Protein AF-A0A2E4WBA0-F1 (afdb_monomer)

Solvent-accessible surface area (backbone atoms only — not comparable to full-atom values): 16019 Å² total; per-residue (Å²): 142,79,81,86,78,78,53,76,61,58,58,51,51,53,47,51,52,49,50,52,51,47,49,58,55,38,53,69,52,45,67,74,72,59,88,81,77,89,83,82,82,93,84,88,86,86,93,84,89,84,88,90,86,90,86,82,85,88,85,87,81,88,89,78,89,83,88,85,85,87,78,89,82,83,91,85,80,86,83,78,82,77,66,84,75,74,78,80,73,78,52,72,64,59,53,52,52,50,52,52,51,52,52,48,51,53,52,51,50,50,51,51,51,50,51,49,40,57,75,51,39,48,44,79,47,71,41,82,58,56,26,31,24,81,82,43,46,57,72,28,31,32,41,24,34,35,46,57,60,77,78,44,76,85,46,70,70,38,39,30,35,26,38,36,92,91,50,66,95,40,73,47,67,32,28,29,66,36,38,53,72,35,34,40,32,27,56,70,40,45,48,24,47,70,86,39,75,61,90,58,82,76,40,53,80,92,28,54,32,66,59,70,40,73,81,43,69,31,51,84,64,24,30,35,35,38,28,46,12,44,64,56,42,96,30,29,94,77,77,42,65,44,49,54,89,37,54,57,21,39,44,39,32,34,58,36,62,64,97,70,47,45,80,99

pLDDT: mean 78.43, std 22.75, range [33.41, 98.56]

Structure (mmCIF, N/CA/C/O backbone):
data_AF-A0A2E4WBA0-F1
#
_entry.id   AF-A0A2E4WBA0-F1
#
loop_
_atom_site.group_PDB
_atom_site.id
_atom_site.type_symbol
_atom_site.label_atom_id
_atom_site.label_alt_id
_atom_site.label_comp_id
_atom_site.label_asym_id
_atom_site.label_entity_id
_atom_site.label_seq_id
_atom_site.pdbx_PDB_ins_code
_atom_site.Cartn_x
_atom_site.Cartn_y
_atom_site.Cartn_z
_atom_site.occupancy
_atom_site.B_iso_or_equiv
_atom_site.auth_seq_id
_atom_site.auth_comp_id
_atom_site.auth_asym_id
_atom_site.auth_atom_id
_atom_site.pdbx_PDB_model_num
ATOM 1 N N . MET A 1 1 ? -24.851 32.323 38.973 1.00 40.38 1 MET A N 1
ATOM 2 C CA . MET A 1 1 ? -23.633 31.555 39.296 1.00 40.38 1 MET A CA 1
ATOM 3 C C . MET A 1 1 ? -24.091 30.172 39.745 1.00 40.38 1 MET A C 1
ATOM 5 O O . MET A 1 1 ? -24.452 30.006 40.898 1.00 40.38 1 MET A O 1
ATOM 9 N N . MET A 1 2 ? -24.245 29.242 38.798 1.00 34.78 2 MET A N 1
ATOM 10 C CA . MET A 1 2 ? -24.604 27.840 39.064 1.00 34.78 2 MET A CA 1
ATOM 11 C C . MET A 1 2 ? -23.329 27.002 38.908 1.00 34.78 2 MET A C 1
ATOM 13 O O . MET A 1 2 ? -22.593 27.256 37.953 1.00 34.78 2 MET A O 1
ATOM 17 N N . PRO A 1 3 ? -23.037 26.058 39.815 1.00 51.72 3 PRO A N 1
ATOM 18 C CA . PRO A 1 3 ? -21.870 25.202 39.695 1.00 51.72 3 PRO A CA 1
ATOM 19 C C . PRO A 1 3 ? -22.149 24.074 38.693 1.00 51.72 3 PRO A C 1
ATOM 21 O O . PRO A 1 3 ? -23.210 23.450 38.725 1.00 51.72 3 PRO A O 1
ATOM 24 N N . GLU A 1 4 ? -21.188 23.804 37.809 1.00 50.75 4 GLU A N 1
ATOM 25 C CA . GLU A 1 4 ? -21.136 22.564 37.036 1.00 50.75 4 GLU A CA 1
ATOM 26 C C . GLU A 1 4 ? -20.964 21.387 38.004 1.00 50.75 4 GLU A C 1
ATOM 28 O O . GLU A 1 4 ? -19.885 21.159 38.551 1.00 50.75 4 GLU A O 1
ATOM 33 N N . LEU A 1 5 ? -22.035 20.624 38.219 1.00 44.72 5 LEU A N 1
ATOM 34 C CA . LEU A 1 5 ? -21.939 19.292 38.803 1.00 44.72 5 LEU A CA 1
ATOM 35 C C . LEU A 1 5 ? -21.482 18.332 37.696 1.00 44.72 5 LEU A C 1
ATOM 37 O O . LEU A 1 5 ? -22.289 17.733 36.985 1.00 44.72 5 LEU A O 1
ATOM 41 N N . THR A 1 6 ? -20.170 18.197 37.520 1.00 59.38 6 THR A N 1
ATOM 42 C CA . THR A 1 6 ? -19.599 17.100 36.737 1.00 59.38 6 THR A CA 1
ATOM 43 C C . THR A 1 6 ? -19.894 15.795 37.472 1.00 59.38 6 THR A C 1
ATOM 45 O O . THR A 1 6 ? -19.400 15.535 38.568 1.00 59.38 6 THR A O 1
ATOM 48 N N . SER A 1 7 ? -20.805 14.997 36.908 1.00 65.56 7 SER A N 1
ATOM 49 C CA . SER A 1 7 ? -21.295 13.796 37.579 1.00 65.56 7 SER A CA 1
ATOM 50 C C . SER A 1 7 ? -20.161 12.773 37.773 1.00 65.56 7 SER A C 1
ATOM 52 O O . SER A 1 7 ? -19.325 12.605 36.877 1.00 65.56 7 SER A O 1
ATOM 54 N N . PRO A 1 8 ? -20.153 12.016 38.884 1.00 56.62 8 PRO A N 1
ATOM 55 C CA . PRO A 1 8 ? -19.179 10.945 39.110 1.00 56.62 8 PRO A CA 1
ATOM 56 C C . PRO A 1 8 ? -19.209 9.869 38.008 1.00 56.62 8 PRO A C 1
ATOM 58 O O . PRO A 1 8 ? -18.225 9.163 37.801 1.00 56.62 8 PRO A O 1
ATOM 61 N N . PHE A 1 9 ? -20.296 9.783 37.234 1.00 52.88 9 PHE A N 1
ATOM 62 C CA . PHE A 1 9 ? -20.442 8.851 36.117 1.00 52.88 9 PHE A CA 1
ATOM 63 C C . PHE A 1 9 ? -19.615 9.236 34.885 1.00 52.88 9 PHE A C 1
ATOM 65 O O . PHE A 1 9 ? -19.193 8.351 34.143 1.00 52.88 9 PHE A O 1
ATOM 72 N N . THR A 1 10 ? -19.297 10.519 34.690 1.00 56.50 10 THR A N 1
ATOM 73 C CA . THR A 1 10 ? -18.458 10.967 33.566 1.00 56.50 10 THR A CA 1
ATOM 74 C C . THR A 1 10 ? -17.032 10.423 33.696 1.00 56.50 10 THR A C 1
ATOM 76 O O . THR A 1 10 ? -16.433 9.995 32.710 1.00 56.50 10 THR A O 1
ATOM 79 N N . TYR A 1 11 ? -16.520 10.342 34.928 1.00 57.72 11 TYR A N 1
ATOM 80 C CA . TYR A 1 11 ? -15.221 9.739 35.225 1.00 57.72 11 TYR A CA 1
ATOM 81 C C . TYR A 1 11 ? -15.222 8.223 35.034 1.00 57.72 11 TYR A C 1
ATOM 83 O O . TYR A 1 11 ? -14.240 7.681 34.540 1.00 57.72 11 TYR A O 1
ATOM 91 N N . VAL A 1 12 ? -16.323 7.538 35.353 1.00 60.19 12 VAL A N 1
ATOM 92 C CA . VAL A 1 12 ? -16.453 6.088 35.132 1.00 60.19 12 VAL A CA 1
ATOM 93 C C . VAL A 1 12 ? -16.497 5.766 33.638 1.00 60.19 12 VAL A C 1
ATOM 95 O O . VAL A 1 12 ? -15.835 4.833 33.195 1.00 60.19 12 VAL A O 1
ATOM 98 N N . ILE A 1 13 ? -17.203 6.569 32.839 1.00 56.84 13 ILE A N 1
ATOM 99 C CA . ILE A 1 13 ? -17.255 6.411 31.378 1.00 56.84 13 ILE A CA 1
ATOM 100 C C . ILE A 1 13 ? -15.884 6.687 30.755 1.00 56.84 13 ILE A C 1
ATOM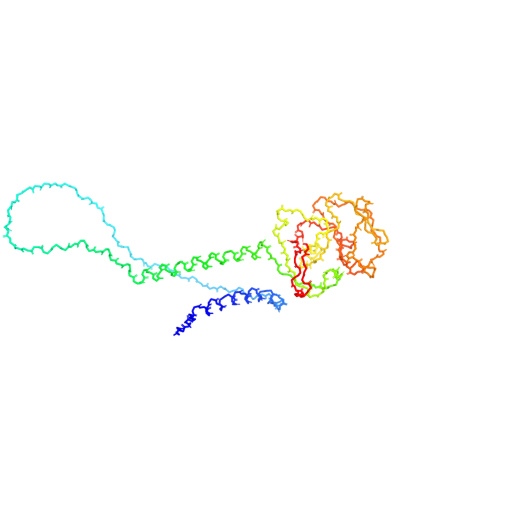 102 O O . ILE A 1 13 ? -15.400 5.875 29.967 1.00 56.84 13 ILE A O 1
ATOM 106 N N . ALA A 1 14 ? -15.221 7.779 31.146 1.00 55.94 14 ALA A N 1
ATOM 107 C CA . ALA A 1 14 ? -13.866 8.073 30.692 1.00 55.94 14 ALA A CA 1
ATOM 108 C C . ALA A 1 14 ? -12.889 6.957 31.095 1.00 55.94 14 ALA A C 1
ATOM 110 O O . ALA A 1 14 ? -12.084 6.530 30.272 1.00 55.94 14 ALA A O 1
ATOM 111 N N . LEU A 1 15 ? -12.997 6.419 32.313 1.00 57.31 15 LEU A N 1
ATOM 112 C CA . LEU A 1 15 ? -12.159 5.325 32.798 1.00 57.31 15 LEU A CA 1
ATOM 113 C C . LEU A 1 15 ? -12.407 4.027 32.022 1.00 57.31 15 LEU A C 1
ATOM 115 O O . LEU A 1 15 ? -11.446 3.378 31.635 1.00 57.31 15 LEU A O 1
ATOM 119 N N . LEU A 1 16 ? -13.658 3.663 31.735 1.00 58.34 16 LEU A N 1
ATOM 120 C CA . LEU A 1 16 ? -13.985 2.440 30.993 1.00 58.34 16 LEU A CA 1
ATOM 121 C C . LEU A 1 16 ? -13.576 2.524 29.521 1.00 58.34 16 LEU A C 1
ATOM 123 O O . LEU A 1 16 ? -13.037 1.557 28.989 1.00 58.34 16 LEU A O 1
ATOM 127 N N . VAL A 1 17 ? -13.757 3.681 28.877 1.00 66.75 17 VAL A N 1
ATOM 128 C CA . VAL A 1 17 ? -13.263 3.916 27.511 1.00 66.75 17 VAL A CA 1
ATOM 129 C C . VAL A 1 17 ? -11.737 3.899 27.492 1.00 66.75 17 VAL A C 1
ATOM 131 O O . VAL A 1 17 ? -11.148 3.278 26.615 1.00 66.75 17 VAL A O 1
ATOM 134 N N . THR A 1 18 ? -11.087 4.499 28.490 1.00 66.25 18 THR A N 1
ATOM 135 C CA . THR A 1 18 ? -9.623 4.491 28.602 1.00 66.25 18 THR A CA 1
ATOM 136 C C . THR A 1 18 ? -9.095 3.091 28.899 1.00 66.25 18 THR A C 1
ATOM 138 O O . THR A 1 18 ? -8.094 2.703 28.320 1.00 66.25 18 THR A O 1
ATOM 141 N N . VAL A 1 19 ? -9.772 2.290 29.727 1.00 65.12 19 VAL A N 1
ATOM 142 C CA . VAL A 1 19 ? -9.406 0.893 30.008 1.00 65.12 19 VAL A CA 1
ATOM 143 C C . VAL A 1 19 ? -9.657 0.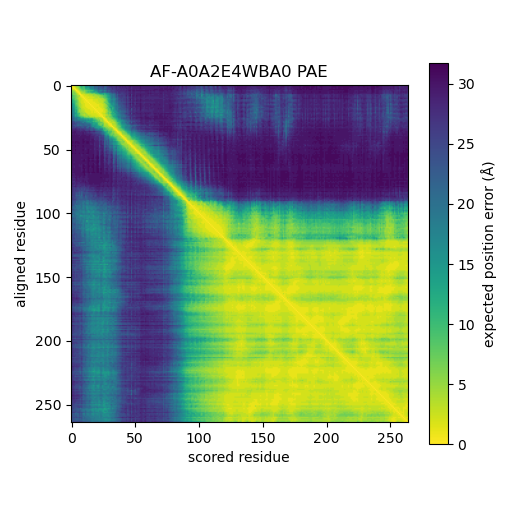003 28.795 1.00 65.12 19 VAL A C 1
ATOM 145 O O . VAL A 1 19 ? -8.831 -0.850 28.517 1.00 65.12 19 VAL A O 1
ATOM 148 N N . ALA A 1 20 ? -10.731 0.200 28.029 1.00 61.22 20 ALA A N 1
ATOM 149 C CA . ALA A 1 20 ? -10.965 -0.543 26.791 1.00 61.22 20 ALA A CA 1
ATOM 150 C C . ALA A 1 20 ? -9.943 -0.173 25.705 1.00 61.22 20 ALA A C 1
ATOM 152 O O . ALA A 1 20 ? -9.416 -1.057 25.035 1.00 61.22 20 ALA A O 1
ATOM 153 N N . LEU A 1 21 ? -9.607 1.114 25.580 1.00 61.47 21 LEU A N 1
ATOM 154 C CA . LEU A 1 21 ? -8.586 1.602 24.657 1.00 61.47 21 LEU A CA 1
ATOM 155 C C . LEU A 1 21 ? -7.186 1.141 25.083 1.00 61.47 21 LEU A C 1
ATOM 157 O O . LEU A 1 21 ? -6.413 0.697 24.245 1.00 61.47 21 LEU A O 1
ATOM 161 N N . LEU A 1 22 ? -6.870 1.179 26.381 1.00 60.62 22 LEU A N 1
ATOM 162 C CA . LEU A 1 22 ? -5.618 0.660 26.930 1.00 60.62 22 LEU A CA 1
ATOM 163 C C . LEU A 1 22 ? -5.546 -0.858 26.828 1.00 60.62 22 LEU A C 1
ATOM 165 O O . LEU A 1 22 ? -4.475 -1.350 26.528 1.00 60.62 22 LEU A O 1
ATOM 169 N N . SER A 1 23 ? -6.635 -1.599 27.031 1.00 58.22 23 SER A N 1
ATOM 170 C CA . SER A 1 23 ? -6.673 -3.052 26.824 1.00 58.22 23 SER A CA 1
ATOM 171 C C . SER A 1 23 ? -6.486 -3.395 25.349 1.00 58.22 23 SER A C 1
ATOM 173 O O . SER A 1 23 ? -5.668 -4.244 25.036 1.00 58.22 23 SER A O 1
ATOM 175 N N . TYR A 1 24 ? -7.133 -2.671 24.434 1.00 58.88 24 TYR A N 1
ATOM 176 C CA . TYR A 1 24 ? -6.943 -2.834 22.990 1.00 58.88 24 TYR A CA 1
ATOM 177 C C . TYR A 1 24 ? -5.503 -2.513 22.549 1.00 58.88 24 TYR A C 1
ATOM 179 O O . TYR A 1 24 ? -4.893 -3.276 21.809 1.00 58.88 24 TYR A O 1
ATOM 187 N N . LEU A 1 25 ? -4.916 -1.430 23.070 1.00 62.84 25 LEU A N 1
ATOM 188 C CA . LEU A 1 25 ? -3.509 -1.077 22.838 1.00 62.84 25 LEU A CA 1
ATOM 189 C C . LEU A 1 25 ? -2.534 -2.027 23.559 1.00 62.84 25 LEU A C 1
ATOM 191 O O . LEU A 1 25 ? -1.391 -2.182 23.133 1.00 62.84 25 LEU A O 1
ATOM 195 N N . LYS A 1 26 ? -2.966 -2.660 24.655 1.00 56.12 26 LYS A N 1
ATOM 196 C CA . LYS A 1 26 ? -2.174 -3.612 25.437 1.00 56.12 26 LYS A CA 1
ATOM 197 C C . LYS A 1 26 ? -2.147 -4.987 24.790 1.00 56.12 26 LYS A C 1
ATOM 199 O O . LYS A 1 26 ? -1.106 -5.610 24.899 1.00 56.12 26 LYS A O 1
ATOM 204 N N . GLU A 1 27 ? -3.187 -5.440 24.092 1.00 50.62 27 GLU A N 1
ATOM 205 C CA . GLU A 1 27 ? -3.121 -6.706 23.343 1.00 50.62 27 GLU A CA 1
ATOM 206 C C . GLU A 1 27 ? -2.064 -6.628 22.220 1.00 50.62 27 GLU A C 1
ATOM 208 O O . GLU A 1 27 ? -1.224 -7.516 22.110 1.00 50.62 27 GLU A O 1
ATOM 213 N N . GLU A 1 28 ? -1.960 -5.503 21.498 1.00 54.38 28 GLU A N 1
ATOM 214 C CA . GLU A 1 28 ? -0.883 -5.296 20.507 1.00 54.38 28 GLU A CA 1
ATOM 215 C C . GLU A 1 28 ? 0.518 -5.152 21.150 1.00 54.38 28 GLU A C 1
ATOM 217 O O . GLU A 1 28 ? 1.528 -5.547 20.565 1.00 54.38 28 GLU A O 1
ATOM 222 N N . PHE A 1 29 ? 0.605 -4.616 22.373 1.00 40.75 29 PHE A N 1
ATOM 223 C CA . PHE A 1 29 ? 1.871 -4.439 23.098 1.00 40.75 29 PHE A CA 1
ATOM 224 C C . PHE A 1 29 ? 2.339 -5.721 23.820 1.00 40.75 29 PHE A C 1
ATOM 226 O O . PHE A 1 29 ? 3.538 -6.010 23.866 1.00 40.75 29 PHE A O 1
ATOM 233 N N . TRP A 1 30 ? 1.409 -6.509 24.366 1.00 35.91 30 TRP A N 1
ATOM 234 C CA . TRP A 1 30 ? 1.650 -7.711 25.173 1.00 35.91 30 TRP A CA 1
ATOM 235 C C . TRP A 1 30 ? 1.966 -8.941 24.314 1.00 35.91 30 TRP A C 1
ATOM 237 O O . TRP A 1 30 ? 2.828 -9.740 24.701 1.00 35.91 30 TRP A O 1
ATOM 247 N N . ASP A 1 31 ? 1.381 -9.041 23.115 1.00 47.34 31 ASP A N 1
ATOM 248 C CA . ASP A 1 31 ? 1.736 -10.068 22.126 1.00 47.34 31 ASP A CA 1
ATOM 249 C C . ASP A 1 31 ? 3.181 -9.913 21.616 1.00 47.34 31 ASP A C 1
ATOM 251 O O . ASP A 1 31 ? 3.844 -10.908 21.310 1.00 47.34 31 ASP A O 1
ATOM 255 N N . SER A 1 32 ? 3.732 -8.689 21.629 1.00 44.06 32 SER A N 1
ATOM 256 C CA . SER A 1 32 ? 5.153 -8.446 21.326 1.00 44.06 32 SER A CA 1
ATOM 257 C C . SER A 1 32 ? 6.106 -8.836 22.471 1.00 44.06 32 SER A C 1
ATOM 259 O O . SER A 1 32 ? 7.276 -9.130 22.224 1.00 44.06 32 SER A O 1
ATOM 261 N N . TRP A 1 33 ? 5.623 -8.889 23.722 1.00 41.41 33 TRP A N 1
ATOM 262 C CA . TRP A 1 33 ? 6.463 -9.101 24.911 1.00 41.41 33 TRP A CA 1
ATOM 263 C C . TRP A 1 33 ? 6.392 -10.526 25.496 1.00 41.41 33 TRP A C 1
ATOM 265 O O . TRP A 1 33 ? 7.316 -10.943 26.192 1.00 41.41 33 TRP A O 1
ATOM 275 N N . THR A 1 34 ? 5.352 -11.320 25.203 1.00 46.09 34 THR A N 1
ATOM 276 C CA . THR A 1 34 ? 5.119 -12.618 25.884 1.00 46.09 34 THR A CA 1
ATOM 277 C C . THR A 1 34 ? 5.373 -13.889 25.069 1.00 46.09 34 THR A C 1
ATOM 279 O O . THR A 1 34 ? 5.054 -14.991 25.526 1.00 46.09 34 THR A O 1
ATOM 282 N N . ARG A 1 35 ? 6.073 -13.822 23.928 1.00 45.72 35 ARG A N 1
ATOM 283 C CA . ARG A 1 35 ? 6.579 -15.036 23.254 1.00 45.72 35 ARG A CA 1
ATOM 284 C C . ARG A 1 35 ? 7.759 -15.661 24.021 1.00 45.72 35 ARG A C 1
ATOM 286 O O . ARG A 1 35 ? 8.911 -15.560 23.616 1.00 45.72 35 ARG A O 1
ATOM 293 N N . LYS A 1 36 ? 7.448 -16.350 25.126 1.00 42.91 36 LYS A N 1
ATOM 294 C CA . LYS A 1 36 ? 8.116 -17.570 25.620 1.00 42.91 36 LYS A CA 1
ATOM 295 C C . LYS A 1 36 ? 7.323 -18.173 26.788 1.00 42.91 36 LYS A C 1
ATOM 297 O O . LYS A 1 36 ? 7.507 -17.769 27.931 1.00 42.91 36 LYS A O 1
ATOM 302 N N . ARG A 1 37 ? 6.489 -19.172 26.471 1.00 41.19 37 ARG A N 1
ATOM 303 C CA . ARG A 1 37 ? 6.361 -20.507 27.111 1.00 41.19 37 ARG A CA 1
ATOM 304 C C . ARG A 1 37 ? 4.998 -21.136 26.758 1.00 41.19 37 ARG A C 1
ATOM 306 O O . ARG A 1 37 ? 3.975 -20.492 26.980 1.00 41.19 37 ARG A O 1
ATOM 313 N N . PRO A 1 38 ? 4.946 -22.386 26.260 1.00 40.62 38 PRO A N 1
ATOM 314 C CA . PRO A 1 38 ? 3.722 -23.183 26.276 1.00 40.62 38 PRO A CA 1
ATOM 315 C C . PRO A 1 38 ? 3.355 -23.580 27.710 1.00 40.62 38 PRO A C 1
ATOM 317 O O . PRO A 1 38 ? 4.231 -23.817 28.540 1.00 40.62 38 PRO A O 1
ATOM 320 N N . LYS A 1 39 ? 2.045 -23.605 27.958 1.00 43.12 39 LYS A N 1
ATOM 321 C CA . LYS A 1 39 ? 1.377 -23.786 29.247 1.00 43.12 39 LYS A CA 1
ATOM 322 C C . LYS A 1 39 ? 1.430 -25.223 29.765 1.00 43.12 39 LYS A C 1
ATOM 324 O O . LYS A 1 39 ? 1.454 -26.184 29.000 1.00 43.12 39 LYS A O 1
ATOM 329 N N . ASP A 1 40 ? 1.374 -25.282 31.087 1.00 41.09 40 ASP A N 1
ATOM 330 C CA . ASP A 1 40 ? 1.312 -26.442 31.958 1.00 41.09 40 ASP A CA 1
ATOM 331 C C . ASP A 1 40 ? 0.111 -27.378 31.727 1.00 41.09 40 ASP A C 1
ATOM 333 O O . ASP A 1 40 ? -0.988 -26.978 31.343 1.00 41.09 40 ASP A O 1
ATOM 337 N N . THR A 1 41 ? 0.408 -28.646 32.013 1.00 43.25 41 THR A N 1
ATOM 338 C CA . THR A 1 41 ? -0.397 -29.715 32.622 1.00 43.25 41 THR A CA 1
ATOM 339 C C . THR A 1 41 ? -1.902 -29.505 32.824 1.00 43.25 41 THR A C 1
ATOM 341 O O . THR A 1 41 ? -2.362 -28.636 33.563 1.00 43.25 41 THR A O 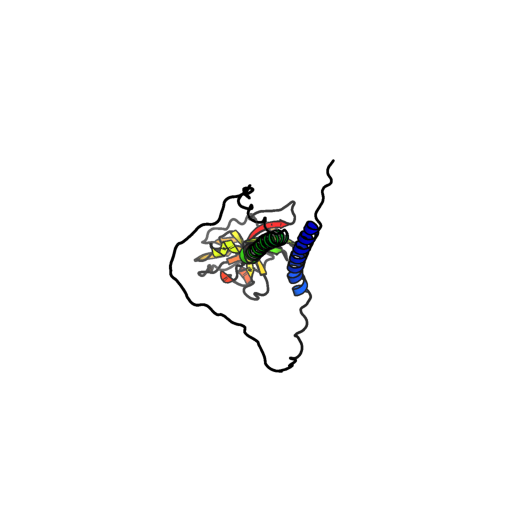1
ATOM 344 N N . ALA A 1 42 ? -2.658 -30.456 32.272 1.00 42.97 42 ALA A N 1
ATOM 345 C CA . ALA A 1 42 ? -4.056 -30.716 32.578 1.00 42.97 42 ALA A CA 1
ATOM 346 C C . ALA A 1 42 ? -4.257 -31.105 34.056 1.00 42.97 42 ALA A C 1
ATOM 348 O O . ALA A 1 42 ? -3.674 -32.079 34.532 1.00 42.97 42 ALA A O 1
ATOM 349 N N . HIS A 1 43 ? -5.152 -30.396 34.747 1.00 44.25 43 HIS A N 1
ATOM 350 C CA . HIS A 1 43 ? -5.704 -30.812 36.034 1.00 44.25 43 HIS A CA 1
ATOM 351 C C . HIS A 1 43 ? -7.213 -31.055 35.925 1.00 44.25 43 HIS A C 1
ATOM 353 O O . HIS A 1 43 ? -7.970 -30.256 35.382 1.00 44.25 43 HIS A O 1
ATOM 359 N N . ARG A 1 44 ? -7.601 -32.213 36.459 1.00 44.47 44 ARG A N 1
ATOM 360 C CA . ARG A 1 44 ? -8.939 -32.788 36.616 1.00 44.47 44 ARG A CA 1
ATOM 361 C C . ARG A 1 44 ? -9.446 -32.504 38.031 1.00 44.47 44 ARG A C 1
ATOM 363 O O . ARG A 1 44 ? -8.650 -32.663 38.951 1.00 44.47 44 ARG A O 1
ATOM 370 N N . ALA A 1 45 ? -10.739 -32.211 38.214 1.00 41.38 45 ALA A N 1
ATOM 371 C CA . ALA A 1 45 ? -11.501 -32.401 39.468 1.00 41.38 45 ALA A CA 1
ATOM 372 C C . ALA A 1 45 ? -13.037 -32.245 39.201 1.00 41.38 45 ALA A C 1
ATOM 374 O O . ALA A 1 45 ? -13.374 -31.832 38.095 1.00 41.38 45 ALA A O 1
ATOM 375 N N . PRO A 1 46 ? -13.969 -32.572 40.132 1.00 46.97 46 PRO A N 1
ATOM 376 C CA . PRO A 1 46 ? -14.723 -33.841 40.135 1.00 46.97 46 PRO A CA 1
ATOM 377 C C . PRO A 1 46 ? -16.272 -33.714 40.258 1.00 46.97 46 PRO A C 1
ATOM 379 O O . PRO A 1 46 ? -16.807 -32.633 40.486 1.00 46.97 46 PRO A O 1
ATOM 382 N N . ASP A 1 47 ? -16.965 -34.858 40.142 1.00 47.53 47 ASP A N 1
ATOM 383 C CA . ASP A 1 47 ? -18.424 -35.078 40.273 1.00 47.53 47 ASP A CA 1
ATOM 384 C C . ASP A 1 47 ? -18.977 -35.017 41.722 1.00 47.53 47 ASP A C 1
ATOM 386 O O . ASP A 1 47 ? -18.335 -35.540 42.634 1.00 47.53 47 ASP A O 1
ATOM 390 N N . TRP A 1 48 ? -20.210 -34.497 41.911 1.00 38.09 48 TRP A N 1
ATOM 391 C CA . TRP A 1 48 ? -21.236 -34.883 42.932 1.00 38.09 48 TRP A CA 1
ATOM 392 C C . TRP A 1 48 ? -22.640 -34.274 42.526 1.00 38.09 48 TRP A C 1
ATOM 394 O O . TRP A 1 48 ? -22.672 -33.521 41.555 1.00 38.09 48 TRP A O 1
ATOM 404 N N . PRO A 1 49 ? -23.816 -34.570 43.151 1.00 42.75 49 PRO A N 1
ATOM 405 C CA . PRO A 1 49 ? -25.033 -35.142 42.568 1.00 42.75 49 PRO A CA 1
ATOM 406 C C . PRO A 1 49 ? -26.298 -34.264 42.839 1.00 42.75 49 PRO A C 1
ATOM 408 O O . PRO A 1 49 ? -26.205 -33.079 43.142 1.00 42.75 49 PRO A O 1
ATOM 411 N N . ALA A 1 50 ? -27.495 -34.850 42.713 1.00 39.97 50 ALA A N 1
ATOM 412 C CA . ALA A 1 50 ? -28.783 -34.206 42.420 1.00 39.97 50 ALA A CA 1
ATOM 413 C C . ALA A 1 50 ? -29.737 -33.846 43.608 1.00 39.97 50 ALA A C 1
ATOM 415 O O . ALA A 1 50 ? -29.777 -34.587 44.585 1.00 39.97 50 ALA A O 1
ATOM 416 N N . VAL A 1 51 ? -30.619 -32.834 43.368 1.00 39.47 51 VAL A N 1
ATOM 417 C CA . VAL A 1 51 ? -32.087 -32.698 43.724 1.00 39.47 51 VAL A CA 1
ATOM 418 C C . VAL A 1 51 ? -32.464 -32.425 45.218 1.00 39.47 51 VAL A C 1
ATOM 420 O O . VAL A 1 51 ? -31.679 -32.833 46.065 1.00 39.47 51 VAL A O 1
ATOM 423 N N . PRO A 1 52 ? -33.611 -31.768 45.617 1.00 46.88 52 PRO A N 1
ATOM 424 C CA . PRO A 1 52 ? -34.910 -31.524 44.932 1.00 46.88 52 PRO A CA 1
ATOM 425 C C . PRO A 1 52 ? -35.571 -30.114 44.996 1.00 46.88 52 PRO A C 1
ATOM 427 O O . PRO A 1 52 ? -35.148 -29.197 45.689 1.00 46.88 52 PRO A O 1
ATOM 430 N N . SER A 1 53 ? -36.688 -30.023 44.255 1.00 43.72 53 SER A N 1
ATOM 431 C CA . SER A 1 53 ? -37.704 -28.962 44.072 1.00 43.72 53 SER A CA 1
ATOM 432 C C . SER A 1 53 ? -38.774 -28.827 45.180 1.00 43.72 53 SER A C 1
ATOM 434 O O . SER A 1 53 ? -38.987 -29.771 45.938 1.00 43.72 53 SER A O 1
ATOM 436 N N . PRO A 1 54 ? -39.588 -27.747 45.141 1.00 40.97 54 PRO A N 1
ATOM 437 C CA . PRO A 1 54 ? -41.050 -27.924 45.123 1.00 40.97 54 PRO A CA 1
ATOM 438 C C . PRO A 1 54 ? -41.785 -27.031 44.097 1.00 40.97 54 PRO A C 1
ATOM 440 O O . PRO A 1 54 ? -41.372 -25.912 43.797 1.00 40.97 54 PRO A O 1
ATOM 443 N N . LYS A 1 55 ? -42.897 -27.554 43.561 1.00 36.56 55 LYS A N 1
ATOM 444 C CA . LYS A 1 55 ? -43.876 -26.866 42.699 1.00 36.56 55 LYS A CA 1
ATOM 445 C C . LYS A 1 55 ? -45.113 -26.514 43.528 1.00 36.56 55 LYS A C 1
ATOM 447 O O . LYS A 1 55 ? -45.561 -27.358 44.301 1.00 36.56 55 LYS A O 1
ATOM 452 N N . THR A 1 56 ? -45.720 -25.356 43.278 1.00 33.41 56 THR A N 1
ATOM 453 C CA . THR A 1 56 ? -47.031 -24.994 43.838 1.00 33.41 56 THR A CA 1
ATOM 454 C C . THR A 1 56 ? -47.979 -24.519 42.735 1.00 33.41 56 THR A C 1
ATOM 456 O O . THR A 1 56 ? -47.701 -23.549 42.037 1.00 33.41 56 THR A O 1
ATOM 459 N N . SER A 1 57 ? -49.063 -25.291 42.592 1.00 36.69 57 SER A N 1
ATOM 460 C CA . SER A 1 57 ? -50.447 -24.935 42.234 1.00 36.69 57 SER A CA 1
ATOM 461 C C . SER A 1 57 ? -50.714 -23.893 41.136 1.00 36.69 57 SER A C 1
ATOM 463 O O . SER A 1 57 ? -50.708 -22.688 41.380 1.00 36.69 57 SER A O 1
ATOM 465 N N . GLN A 1 58 ? -51.109 -24.397 39.965 1.00 38.62 58 GLN A N 1
ATOM 466 C CA . GLN A 1 58 ? -52.103 -23.768 39.092 1.00 38.62 58 GLN A CA 1
ATOM 467 C C . GLN A 1 58 ? -53.467 -24.382 39.417 1.00 38.62 58 GLN A C 1
ATOM 469 O O . GLN A 1 58 ? -53.565 -25.604 39.457 1.00 38.62 58 GLN A O 1
ATOM 474 N N . ASP A 1 59 ? -54.489 -23.549 39.584 1.00 34.38 59 ASP A N 1
ATOM 475 C CA . ASP A 1 59 ? -55.885 -23.956 39.439 1.00 34.38 59 ASP A CA 1
ATOM 476 C C . ASP A 1 59 ? -56.626 -22.861 38.672 1.00 34.38 59 ASP A C 1
ATOM 478 O O . ASP A 1 59 ? -56.583 -21.679 39.019 1.00 34.38 59 ASP A O 1
ATOM 482 N N . SER A 1 60 ? -57.282 -23.266 37.592 1.00 35.94 60 SER A N 1
ATOM 483 C CA . SER A 1 60 ? -58.236 -22.464 36.843 1.00 35.94 60 SER A CA 1
ATOM 484 C C . SER A 1 60 ? -59.307 -23.390 36.282 1.00 35.94 60 SER A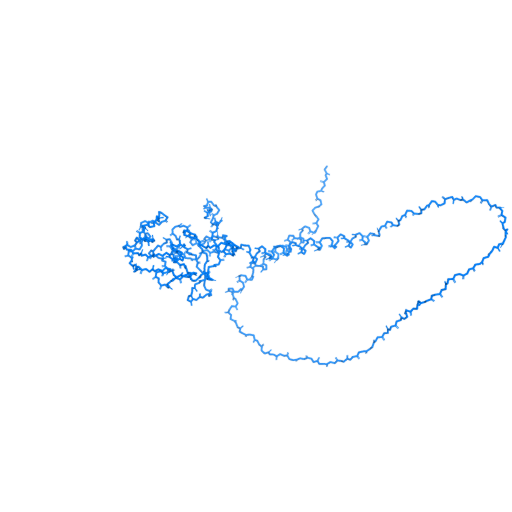 C 1
ATOM 486 O O . SER A 1 60 ? -59.018 -24.293 35.502 1.00 35.94 60 SER A O 1
ATOM 488 N N . SER A 1 61 ? -60.565 -23.172 36.665 1.00 34.59 61 SER A N 1
ATOM 489 C CA . SER A 1 61 ? -61.701 -23.272 35.742 1.00 34.59 61 SER A CA 1
ATOM 490 C C . SER A 1 61 ? -63.030 -22.866 36.391 1.00 34.59 61 SER A C 1
ATOM 492 O O . SER A 1 61 ? -63.383 -23.309 37.475 1.00 34.59 61 SER A O 1
ATOM 494 N N . ALA A 1 62 ? -63.751 -22.046 35.620 1.00 34.41 62 ALA A N 1
ATOM 495 C CA . ALA A 1 62 ? -65.197 -22.029 35.401 1.00 34.41 62 ALA A CA 1
ATOM 496 C C . ALA A 1 62 ? -66.160 -21.766 36.576 1.00 34.41 62 ALA A C 1
ATOM 498 O O . ALA A 1 62 ? -66.418 -22.649 37.384 1.00 34.41 62 ALA A O 1
ATOM 499 N N . HIS A 1 63 ? -66.886 -20.644 36.498 1.00 34.69 63 HIS A N 1
ATOM 500 C CA . HIS A 1 63 ? -68.353 -20.680 36.386 1.00 34.69 63 HIS A CA 1
ATOM 501 C C . HIS A 1 63 ? -68.913 -19.346 35.867 1.00 34.69 63 HIS A C 1
ATOM 503 O O . HIS A 1 63 ? -68.398 -18.276 36.178 1.00 34.69 63 HIS A O 1
ATOM 509 N N . ASN A 1 64 ? -69.949 -19.457 35.039 1.00 37.72 64 ASN A N 1
ATOM 510 C CA . ASN A 1 64 ? -70.716 -18.401 34.381 1.00 37.72 64 ASN A CA 1
ATOM 511 C C . ASN A 1 64 ? -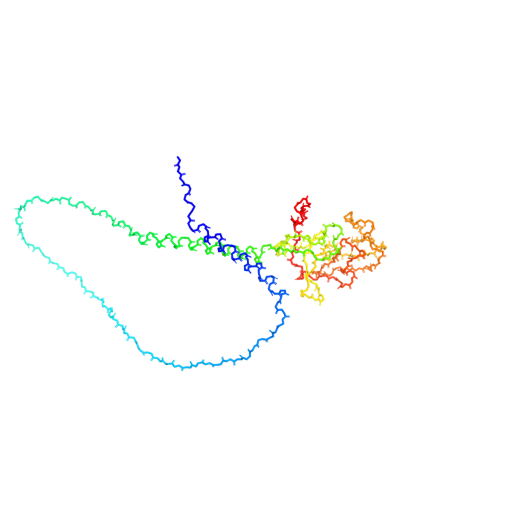72.189 -18.572 34.810 1.00 37.72 64 ASN A C 1
ATOM 513 O O . ASN A 1 64 ? -72.575 -19.714 35.063 1.00 37.72 64 ASN A O 1
ATOM 517 N N . HIS A 1 65 ? -72.986 -17.492 34.750 1.00 35.91 65 HIS A N 1
ATOM 518 C CA . HIS A 1 65 ? -74.464 -17.444 34.894 1.00 35.91 65 HIS A CA 1
ATOM 519 C C . HIS A 1 65 ? -75.014 -17.739 36.309 1.00 35.91 65 HIS A C 1
ATOM 521 O O . HIS A 1 65 ? -74.432 -18.517 37.049 1.00 35.91 65 HIS A O 1
ATOM 527 N N . ASP A 1 66 ? -76.122 -17.184 36.798 1.00 37.16 66 ASP A N 1
ATOM 528 C CA . ASP A 1 66 ? -77.091 -16.168 36.366 1.00 37.16 66 ASP A CA 1
ATOM 529 C C . ASP A 1 66 ? -77.859 -15.724 37.635 1.00 37.16 66 ASP A C 1
ATOM 531 O O . ASP A 1 66 ? -77.694 -16.309 38.706 1.00 37.16 66 ASP A O 1
ATOM 535 N N . ASP A 1 67 ? -78.777 -14.782 37.447 1.00 38.19 67 ASP A N 1
ATOM 536 C CA . ASP A 1 67 ? -80.032 -14.624 38.186 1.00 38.19 67 ASP A CA 1
ATOM 537 C C . ASP A 1 67 ? -80.109 -13.789 39.481 1.00 38.19 67 ASP A C 1
ATOM 539 O O . ASP A 1 67 ? -79.787 -14.189 40.597 1.00 38.19 67 ASP A O 1
ATOM 543 N N . SER A 1 68 ? -80.857 -12.698 39.289 1.00 36.91 68 SER A N 1
ATOM 544 C CA . SER A 1 68 ? -82.113 -12.375 39.983 1.00 36.91 68 SER A CA 1
ATOM 545 C C . SER A 1 68 ? -82.139 -11.211 40.983 1.00 36.91 68 SER A C 1
ATOM 547 O O . SER A 1 68 ? -81.245 -10.945 41.775 1.00 36.91 68 SER A O 1
ATOM 549 N N . ARG A 1 69 ? -83.239 -10.471 40.807 1.00 35.72 69 ARG A N 1
ATOM 550 C CA . ARG A 1 69 ? -83.674 -9.188 41.366 1.00 35.72 69 ARG A CA 1
ATOM 551 C C . ARG A 1 69 ? -84.138 -9.272 42.828 1.00 35.72 69 ARG A C 1
ATOM 553 O O . ARG A 1 69 ? -84.465 -10.351 43.303 1.00 35.72 69 ARG A O 1
ATOM 560 N N . LEU A 1 70 ? -84.423 -8.063 43.348 1.00 36.59 70 LEU A N 1
ATOM 561 C CA . LEU A 1 70 ? -85.236 -7.664 44.520 1.00 36.59 70 LEU A CA 1
ATOM 562 C C . LEU A 1 70 ? -84.360 -7.422 45.762 1.00 36.59 70 LEU A C 1
ATOM 564 O O . LEU A 1 70 ? -83.492 -8.225 46.048 1.00 36.59 70 LEU A O 1
ATOM 568 N N . SER A 1 71 ? -84.494 -6.379 46.578 1.00 33.47 71 SER A N 1
ATOM 569 C CA . SER A 1 71 ? -85.298 -5.154 46.617 1.00 33.47 71 SER A CA 1
ATOM 570 C C . SER A 1 71 ? -84.692 -4.281 47.729 1.00 33.47 71 SER A C 1
ATOM 572 O O . SER A 1 71 ? -84.115 -4.824 48.662 1.00 33.47 71 SER A O 1
ATOM 574 N N . SER A 1 72 ? -84.902 -2.963 47.634 1.00 43.69 72 SER A N 1
ATOM 575 C CA . SER A 1 72 ? -84.984 -1.983 48.738 1.00 43.69 72 SER A CA 1
ATOM 576 C C . SER A 1 72 ? -83.876 -1.946 49.801 1.00 43.69 72 SER A C 1
ATOM 578 O O . SER A 1 72 ? -83.875 -2.771 50.701 1.00 43.69 72 SER A O 1
ATOM 580 N N . GLU A 1 73 ? -83.088 -0.869 49.814 1.00 42.03 73 GLU A N 1
ATOM 581 C CA . GLU A 1 73 ? -82.535 -0.323 51.061 1.00 42.03 73 GLU A CA 1
ATOM 582 C C . GLU A 1 73 ? -82.409 1.206 50.923 1.00 42.03 73 GLU A C 1
ATOM 584 O O . GLU A 1 73 ? -82.175 1.739 49.836 1.00 42.03 73 GLU A O 1
ATOM 589 N N . GLN A 1 74 ? -82.681 1.886 52.030 1.00 38.69 74 GLN A N 1
ATOM 590 C CA . GLN A 1 74 ? -82.984 3.300 52.207 1.00 38.69 74 GLN A CA 1
ATOM 591 C C . GLN A 1 74 ? -81.922 4.319 51.747 1.00 38.69 74 GLN A C 1
ATOM 593 O O . GLN A 1 74 ? -80.727 4.054 51.654 1.00 38.69 74 GLN A O 1
ATOM 598 N N . ALA A 1 75 ? -82.406 5.546 51.538 1.00 41.91 75 ALA A N 1
ATOM 599 C CA . ALA A 1 75 ? -81.615 6.762 51.401 1.00 41.91 75 ALA A CA 1
ATOM 600 C C . ALA A 1 75 ? -81.106 7.279 52.760 1.00 41.91 75 ALA A C 1
ATOM 602 O O . ALA A 1 75 ? -81.903 7.376 53.689 1.00 41.91 75 ALA A O 1
ATOM 603 N N . ASP A 1 76 ? -79.813 7.630 52.831 1.00 44.78 76 ASP A N 1
ATOM 604 C CA . ASP A 1 76 ? -79.208 8.825 53.473 1.00 44.78 76 ASP A CA 1
ATOM 605 C C . ASP A 1 76 ? -77.663 8.670 53.540 1.00 44.78 76 ASP A C 1
ATOM 607 O O . ASP A 1 76 ? -77.164 7.547 53.492 1.00 44.78 76 ASP A O 1
ATOM 611 N N . PRO A 1 77 ? -76.849 9.724 53.750 1.00 53.47 77 PRO A N 1
ATOM 612 C CA . PRO A 1 77 ? -76.700 10.966 52.992 1.00 53.47 77 PRO A CA 1
ATOM 613 C C . PRO A 1 77 ? -75.232 11.156 52.497 1.00 53.47 77 PRO A C 1
ATOM 615 O O . PRO A 1 77 ? -74.296 10.542 52.994 1.00 53.47 77 PRO A O 1
ATOM 618 N N . ALA A 1 78 ? -75.003 12.054 51.531 1.00 50.50 78 ALA A N 1
ATOM 619 C CA . ALA A 1 78 ? -73.680 12.598 51.158 1.00 50.50 78 ALA A CA 1
ATOM 620 C C . ALA A 1 78 ? -72.554 11.594 50.776 1.00 50.50 78 ALA A C 1
ATOM 622 O O . ALA A 1 78 ? -71.592 11.384 51.514 1.00 50.50 78 ALA A O 1
ATOM 623 N N . LEU A 1 79 ? -72.587 11.072 49.543 1.00 45.91 79 LEU A N 1
ATOM 624 C CA . LEU A 1 79 ? -71.430 10.417 48.917 1.00 45.91 79 LEU A CA 1
ATOM 625 C C . LEU A 1 79 ? -70.523 11.465 48.259 1.00 45.91 79 LEU A C 1
ATOM 627 O O . LEU A 1 79 ? -70.843 12.038 47.219 1.00 45.91 79 LEU A O 1
ATOM 631 N N . ILE A 1 80 ? -69.370 11.701 48.882 1.00 53.88 80 ILE A N 1
ATOM 632 C CA . ILE A 1 80 ? -68.222 12.367 48.267 1.00 53.88 80 ILE A CA 1
ATOM 633 C C . ILE A 1 80 ? -67.907 11.621 46.965 1.00 53.88 80 ILE A C 1
ATOM 635 O O . ILE A 1 80 ? -67.549 10.444 46.991 1.00 53.88 80 ILE A O 1
ATOM 639 N N . ALA A 1 81 ? -68.049 12.298 45.827 1.00 55.28 81 ALA A N 1
ATOM 640 C CA . ALA A 1 81 ? -67.598 11.792 44.540 1.00 55.28 81 ALA A CA 1
ATOM 641 C C . ALA A 1 81 ? -66.067 11.673 44.569 1.00 55.28 81 ALA A C 1
ATOM 643 O O . ALA A 1 81 ? -65.344 12.623 44.269 1.00 55.28 81 ALA A O 1
ATOM 644 N N . VAL A 1 82 ? -65.562 10.507 44.970 1.00 57.28 82 VAL A N 1
ATOM 645 C CA . VAL A 1 82 ? -64.162 10.139 44.771 1.00 57.28 82 VAL A CA 1
ATOM 646 C C . VAL A 1 82 ? -64.003 9.932 43.267 1.00 57.28 82 VAL A C 1
ATOM 648 O O . VAL A 1 82 ? -64.399 8.903 42.724 1.00 57.28 82 VAL A O 1
ATOM 651 N N . GLY A 1 83 ? -63.511 10.961 42.573 1.00 62.31 83 GLY A N 1
ATOM 652 C CA . GLY A 1 83 ? -63.146 10.856 41.162 1.00 62.31 83 GLY A CA 1
ATOM 653 C C . GLY A 1 83 ? -62.168 9.693 40.937 1.00 62.31 83 GLY A C 1
ATOM 654 O O . GLY A 1 83 ? -61.507 9.267 41.888 1.00 62.31 83 GLY A O 1
ATOM 655 N N . PRO A 1 84 ? -62.063 9.160 39.705 1.00 66.94 84 PRO A N 1
ATOM 656 C CA . PRO A 1 84 ? -61.157 8.056 39.417 1.00 66.94 84 PRO A CA 1
ATOM 657 C C . PRO A 1 84 ? -59.755 8.429 39.893 1.00 66.94 84 PRO A C 1
ATOM 659 O O . PRO A 1 84 ? -59.213 9.469 39.511 1.00 66.94 84 PRO A O 1
ATOM 662 N N . THR A 1 85 ? -59.192 7.604 40.773 1.00 65.12 85 THR A N 1
ATOM 663 C CA . THR A 1 85 ? -57.833 7.784 41.270 1.00 65.12 85 THR A CA 1
ATOM 664 C C . THR A 1 85 ? -56.901 7.877 40.062 1.00 65.12 85 THR A C 1
ATOM 666 O O . THR A 1 85 ? -56.959 7.003 39.190 1.00 65.12 85 THR A O 1
ATOM 669 N N . PRO A 1 86 ? -56.058 8.920 39.960 1.00 69.38 86 PRO A N 1
ATOM 670 C CA . PRO A 1 86 ? -55.090 8.990 38.879 1.00 69.38 86 PRO A CA 1
ATOM 671 C C . PRO A 1 86 ? -54.219 7.726 38.924 1.00 69.38 86 PRO A C 1
ATOM 673 O O . PRO A 1 86 ? -53.904 7.246 40.020 1.00 69.38 86 PRO A O 1
ATOM 676 N N . PRO A 1 87 ? -53.846 7.154 37.766 1.00 69.06 87 PRO A N 1
ATOM 677 C CA . PRO A 1 87 ? -53.034 5.950 37.736 1.00 69.06 87 PRO A CA 1
ATOM 678 C C . PRO A 1 87 ? -51.760 6.188 38.548 1.00 69.06 87 PRO A C 1
ATOM 680 O O . PRO A 1 87 ? -51.096 7.215 38.386 1.00 69.06 87 PRO A O 1
ATOM 683 N N . LEU A 1 88 ? -51.458 5.253 39.454 1.00 66.69 88 LEU A N 1
ATOM 684 C CA . LEU A 1 88 ? -50.280 5.291 40.318 1.00 66.69 88 LEU A CA 1
ATOM 685 C C . LEU A 1 88 ? -49.044 5.631 39.480 1.00 66.69 88 LEU A C 1
ATOM 687 O O . LEU A 1 88 ? -48.675 4.887 38.569 1.00 66.69 88 LEU A O 1
ATOM 691 N N . ALA A 1 89 ? -48.420 6.773 39.779 1.00 66.88 89 ALA A N 1
ATOM 692 C CA . ALA A 1 89 ? -47.182 7.175 39.132 1.00 66.88 89 ALA A CA 1
ATOM 693 C C . ALA A 1 89 ? -46.158 6.032 39.272 1.00 66.88 89 ALA A C 1
ATOM 695 O O . ALA A 1 89 ? -46.038 5.467 40.364 1.00 66.88 89 ALA A O 1
ATOM 696 N N . PRO A 1 90 ? -45.426 5.663 38.201 1.00 63.78 90 PRO A N 1
ATOM 697 C CA . PRO A 1 90 ? -44.470 4.566 38.271 1.00 63.78 90 PRO A CA 1
ATOM 698 C C . PRO A 1 90 ? -43.487 4.830 39.408 1.00 63.78 90 PRO A C 1
ATOM 700 O O . PRO A 1 90 ? -42.963 5.943 39.524 1.00 63.78 90 PRO A O 1
ATOM 703 N N . THR A 1 91 ? -43.269 3.814 40.247 1.00 79.00 91 THR A N 1
ATOM 704 C CA . THR A 1 91 ? -42.363 3.899 41.395 1.00 79.00 91 THR A CA 1
ATOM 705 C C . THR A 1 91 ? -40.991 4.389 40.933 1.00 79.00 91 THR A C 1
ATOM 707 O O . THR A 1 91 ? -40.543 4.062 39.830 1.00 79.00 91 THR A O 1
ATOM 710 N N . LEU A 1 92 ? -40.305 5.176 41.770 1.00 76.44 92 LEU A N 1
ATOM 711 C CA . LEU A 1 92 ? -38.952 5.680 41.483 1.00 76.44 92 LEU A CA 1
ATOM 712 C C . LEU A 1 92 ? -38.009 4.553 41.020 1.00 76.44 92 LEU A C 1
ATOM 714 O O . LEU A 1 92 ? -37.195 4.754 40.127 1.00 76.44 92 LEU A O 1
ATOM 718 N N . ILE A 1 93 ? -38.197 3.345 41.557 1.00 78.06 93 ILE A N 1
ATOM 719 C CA . ILE A 1 93 ? -37.462 2.128 41.195 1.00 78.06 93 ILE A CA 1
ATOM 720 C C . ILE A 1 93 ? -37.706 1.722 39.734 1.00 78.06 93 ILE A C 1
ATOM 722 O O . ILE A 1 93 ? -36.749 1.456 39.013 1.00 78.06 93 ILE A O 1
ATOM 726 N N . ASN A 1 94 ? -38.953 1.721 39.256 1.00 82.19 94 ASN A N 1
ATOM 727 C CA . ASN A 1 94 ? -39.257 1.361 37.867 1.00 82.19 94 ASN A CA 1
ATOM 728 C C . ASN A 1 94 ? -38.683 2.380 36.874 1.00 82.19 94 ASN A C 1
ATOM 730 O O . ASN A 1 94 ? -38.236 1.990 35.797 1.00 82.19 94 ASN A O 1
ATOM 734 N N . ARG A 1 95 ? -38.647 3.669 37.244 1.00 80.94 95 ARG A N 1
ATOM 735 C CA . ARG A 1 95 ? -37.995 4.707 36.427 1.00 80.94 95 ARG A CA 1
ATOM 736 C C . ARG A 1 95 ? -36.485 4.493 36.356 1.00 80.94 95 ARG A C 1
ATOM 738 O O . ARG A 1 95 ? -35.940 4.443 35.260 1.00 80.94 95 ARG A O 1
ATOM 745 N N . LEU A 1 96 ? -35.842 4.259 37.501 1.00 83.50 96 LEU A N 1
ATOM 746 C CA . LEU A 1 96 ? -34.406 3.974 37.572 1.00 83.50 96 LEU A CA 1
ATOM 747 C C . LEU A 1 96 ? -34.027 2.717 36.774 1.00 83.50 96 LEU A C 1
ATOM 749 O O . LEU A 1 96 ? -33.053 2.736 36.029 1.00 83.50 96 LEU A O 1
ATOM 753 N N . ILE A 1 97 ? -34.819 1.642 36.860 1.00 86.62 97 ILE A N 1
ATOM 754 C CA . ILE A 1 97 ? -34.590 0.418 36.075 1.00 86.62 97 ILE A CA 1
ATOM 755 C C . ILE A 1 97 ? -34.699 0.704 34.572 1.00 86.62 97 ILE A C 1
ATOM 757 O O . ILE A 1 97 ? -33.853 0.251 33.803 1.00 86.62 97 ILE A O 1
ATOM 761 N N . GLN A 1 98 ? -35.710 1.461 34.136 1.00 87.75 98 GLN A N 1
ATOM 762 C CA . GLN A 1 98 ? -35.874 1.797 32.719 1.00 87.75 98 GLN A CA 1
ATOM 763 C C . GLN A 1 98 ? -34.744 2.683 32.192 1.00 87.75 98 GLN A C 1
ATOM 765 O O . GLN A 1 98 ? -34.247 2.433 31.093 1.00 87.75 98 GLN A O 1
ATOM 770 N N . GLU A 1 99 ? -34.294 3.659 32.979 1.00 90.75 99 GLU A N 1
ATOM 771 C CA . GLU A 1 99 ? -33.136 4.485 32.642 1.00 90.75 99 GLU A CA 1
ATOM 772 C C . GLU A 1 99 ? -31.871 3.629 32.533 1.00 90.75 99 GLU A C 1
ATOM 774 O O . GLU A 1 99 ? -31.197 3.666 31.504 1.00 90.75 99 GLU A O 1
ATOM 779 N N . CYS A 1 100 ? -31.579 2.778 33.522 1.00 90.81 100 CYS A N 1
ATOM 780 C CA . CYS A 1 100 ? -30.433 1.868 33.474 1.00 90.81 100 CYS A CA 1
ATOM 781 C C . CYS A 1 100 ? -30.472 0.938 32.253 1.00 90.81 100 CYS A C 1
ATOM 783 O O . CYS A 1 100 ? -29.449 0.749 31.596 1.00 90.81 100 CYS A O 1
ATOM 785 N N . VAL A 1 101 ? -31.638 0.384 31.907 1.00 88.94 101 VAL A N 1
ATOM 786 C CA . VAL A 1 101 ? -31.802 -0.455 30.709 1.00 88.94 101 VAL A CA 1
ATOM 787 C C . VAL A 1 101 ? -31.586 0.354 29.428 1.00 88.94 101 VAL A C 1
ATOM 789 O O . VAL A 1 101 ? -30.973 -0.156 28.490 1.00 88.94 101 VAL A O 1
ATOM 792 N N . ALA A 1 102 ? -32.057 1.601 29.362 1.00 88.31 102 ALA A N 1
ATOM 793 C CA . ALA A 1 102 ? -31.831 2.473 28.211 1.00 88.31 102 ALA A CA 1
ATOM 794 C C . ALA A 1 102 ? -30.337 2.781 28.026 1.00 88.31 102 ALA A C 1
ATOM 796 O O . ALA A 1 102 ? -29.802 2.596 26.933 1.00 88.31 102 ALA A O 1
ATOM 797 N N . TRP A 1 103 ? -29.639 3.151 29.102 1.00 91.19 103 TRP A N 1
ATOM 798 C CA . TRP A 1 103 ? -28.192 3.375 29.082 1.00 91.19 103 TRP A CA 1
ATOM 799 C C . TRP A 1 103 ? -27.412 2.111 28.715 1.00 91.19 103 TRP A C 1
ATOM 801 O O . TRP A 1 103 ? -26.489 2.178 27.903 1.00 91.19 103 TRP A O 1
ATOM 811 N N . LEU A 1 104 ? -27.817 0.949 29.237 1.00 91.31 104 LEU A N 1
ATOM 812 C CA . LEU A 1 104 ? -27.211 -0.337 28.898 1.00 91.31 104 LEU A CA 1
ATOM 813 C C . LEU A 1 104 ? -27.382 -0.671 27.411 1.00 91.31 104 LEU A C 1
ATOM 815 O O . LEU A 1 104 ? -26.424 -1.098 26.775 1.00 91.31 104 LEU A O 1
ATOM 819 N N . LYS A 1 105 ? -28.572 -0.448 26.837 1.00 88.81 105 LYS A N 1
ATOM 820 C CA . LYS A 1 105 ? -28.823 -0.643 25.398 1.00 88.81 105 LYS A CA 1
ATOM 821 C C . LYS A 1 105 ? -27.949 0.273 24.546 1.00 88.81 105 LYS A C 1
ATOM 823 O O . LYS A 1 105 ? -27.343 -0.198 23.587 1.00 88.81 105 LYS A O 1
ATOM 828 N N . THR A 1 106 ? -27.840 1.551 24.908 1.00 92.31 106 THR A N 1
ATOM 829 C CA . THR A 1 106 ? -26.977 2.505 24.198 1.00 92.31 106 THR A CA 1
ATOM 830 C C . THR A 1 106 ? -25.516 2.074 24.270 1.00 92.31 106 THR A C 1
ATOM 832 O O . THR A 1 106 ? -24.853 2.001 23.237 1.00 92.31 106 THR A O 1
ATOM 835 N N . LEU A 1 107 ? -25.029 1.697 25.455 1.00 89.81 107 LEU A N 1
ATOM 836 C CA . LEU A 1 107 ? -23.659 1.222 25.648 1.00 89.81 107 LEU A CA 1
ATOM 837 C C . LEU A 1 107 ? -23.380 -0.059 24.852 1.00 89.81 107 LEU A C 1
ATOM 839 O O . LEU A 1 107 ? -22.365 -0.146 24.165 1.00 89.81 107 LEU A O 1
ATOM 843 N N . ALA A 1 108 ? -24.299 -1.025 24.896 1.00 88.38 108 ALA A N 1
ATOM 844 C CA . ALA A 1 108 ? -24.196 -2.258 24.127 1.00 88.38 108 ALA A CA 1
ATOM 845 C C . ALA A 1 108 ? -24.164 -1.970 22.620 1.00 88.38 108 ALA A C 1
ATOM 847 O O . ALA A 1 108 ? -23.323 -2.515 21.909 1.00 88.38 108 ALA A O 1
ATOM 848 N N . SER A 1 109 ? -25.020 -1.068 22.130 1.00 88.75 109 SER A N 1
ATOM 849 C CA . SER A 1 109 ? -25.020 -0.679 20.718 1.00 88.75 109 SER A CA 1
ATOM 850 C C . SER A 1 109 ? -23.713 0.004 20.309 1.00 88.75 109 SER A C 1
ATOM 852 O O . SER A 1 109 ? -23.134 -0.355 19.287 1.00 88.75 109 SER A O 1
ATOM 854 N N . ALA A 1 110 ? -23.188 0.917 21.132 1.00 91.06 110 ALA A N 1
ATOM 855 C CA . ALA A 1 110 ? -21.919 1.587 20.882 1.00 91.06 110 ALA A CA 1
ATOM 856 C C .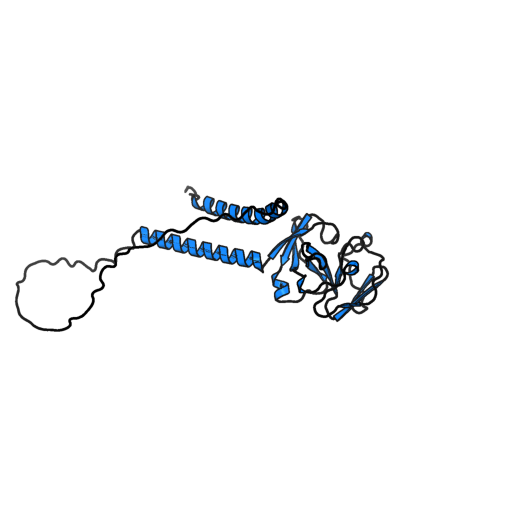 ALA A 1 110 ? -20.751 0.592 20.851 1.00 91.06 110 ALA A C 1
ATOM 858 O O . ALA A 1 110 ? -19.904 0.683 19.965 1.00 91.06 110 ALA A O 1
ATOM 859 N N . ALA A 1 111 ? -20.736 -0.386 21.762 1.00 87.12 111 ALA A N 1
ATOM 860 C CA . ALA A 1 111 ? -19.741 -1.453 21.766 1.00 87.12 111 ALA A CA 1
ATOM 861 C C . ALA A 1 111 ? -19.805 -2.286 20.476 1.00 87.12 111 ALA A C 1
ATOM 863 O O . ALA A 1 111 ? -18.776 -2.496 19.842 1.00 87.12 111 ALA A O 1
ATOM 864 N N . VAL A 1 112 ? -21.005 -2.679 20.032 1.00 88.56 112 VAL A N 1
ATOM 865 C CA . VAL A 1 112 ? -21.192 -3.411 18.766 1.00 88.56 112 VAL A CA 1
ATOM 866 C C . VAL A 1 112 ? -20.690 -2.591 17.576 1.00 88.56 112 VAL A C 1
ATOM 868 O O . VAL A 1 112 ? -19.920 -3.107 16.766 1.00 88.56 112 VAL A O 1
ATOM 871 N N . TYR A 1 113 ? -21.062 -1.311 17.476 1.00 89.12 113 TYR A N 1
ATOM 872 C CA . TYR A 1 113 ? -20.584 -0.444 16.396 1.00 89.12 113 TYR A CA 1
ATOM 873 C C . TYR A 1 113 ? -19.065 -0.265 16.431 1.00 89.12 113 TYR A C 1
ATOM 875 O O . TYR A 1 113 ? -18.423 -0.381 15.390 1.00 89.12 113 TYR A O 1
ATOM 883 N N . ALA A 1 114 ? -18.475 -0.043 17.607 1.00 84.19 114 ALA A N 1
ATOM 884 C CA . ALA A 1 114 ? -17.029 0.071 17.759 1.00 84.19 114 ALA A CA 1
ATOM 885 C C . ALA A 1 114 ? -16.318 -1.214 17.311 1.00 84.19 114 ALA A C 1
ATOM 887 O O . ALA A 1 114 ? -15.381 -1.146 16.516 1.00 84.19 114 ALA A O 1
ATOM 888 N N . THR A 1 115 ? -16.802 -2.388 17.731 1.00 83.00 115 THR A N 1
ATOM 889 C CA . THR A 1 115 ? -16.252 -3.681 17.301 1.00 83.00 115 THR A CA 1
ATOM 890 C C . THR A 1 115 ? -16.353 -3.858 15.789 1.00 83.00 115 THR A C 1
ATOM 892 O O . THR A 1 115 ? -15.373 -4.262 15.165 1.00 83.00 115 THR A O 1
ATOM 895 N N . LEU A 1 116 ? -17.491 -3.526 15.172 1.00 81.81 116 LEU A N 1
ATOM 896 C CA . LEU A 1 116 ? -17.661 -3.618 13.719 1.00 81.81 116 LEU A CA 1
ATOM 897 C C . LEU A 1 116 ? -16.714 -2.673 12.969 1.00 81.81 116 LEU A C 1
ATOM 899 O O . LEU A 1 116 ? -16.067 -3.094 12.010 1.00 81.81 116 LEU A O 1
ATOM 903 N N . ILE A 1 117 ? -16.590 -1.422 13.418 1.00 83.19 117 ILE A N 1
ATOM 904 C CA . ILE A 1 117 ? -15.712 -0.421 12.797 1.00 83.19 117 ILE A CA 1
ATOM 905 C C . ILE A 1 117 ? -14.243 -0.843 12.900 1.00 83.19 117 ILE A C 1
ATOM 907 O O . ILE A 1 117 ? -13.519 -0.769 11.908 1.00 83.19 117 ILE A O 1
ATOM 911 N N . VAL A 1 118 ? -13.804 -1.315 14.067 1.00 75.81 118 VAL A N 1
ATOM 912 C CA . VAL A 1 118 ? -12.407 -1.719 14.298 1.00 75.81 118 VAL A CA 1
ATOM 913 C C . VAL A 1 118 ? -12.072 -3.033 13.586 1.00 75.81 118 VAL A C 1
ATOM 915 O O . VAL A 1 118 ? -10.973 -3.202 13.064 1.00 75.81 118 VAL A O 1
ATOM 918 N N . THR A 1 119 ? -13.032 -3.956 13.494 1.00 74.00 119 THR A N 1
ATOM 919 C CA . THR A 1 119 ? -12.807 -5.266 12.864 1.00 74.00 119 THR A CA 1
ATOM 920 C C . THR A 1 119 ? -12.860 -5.182 11.336 1.00 74.00 119 THR A C 1
ATOM 922 O O . THR A 1 119 ? -12.070 -5.835 10.652 1.00 74.00 119 THR A O 1
ATOM 925 N N . PHE A 1 120 ? -13.772 -4.379 10.778 1.00 79.38 120 PHE A N 1
ATOM 926 C CA . PHE A 1 120 ? -14.054 -4.365 9.337 1.00 79.38 120 PHE A CA 1
ATOM 927 C C . PHE A 1 120 ? -13.720 -3.058 8.617 1.00 79.38 120 PHE A C 1
ATOM 929 O O . PHE A 1 120 ? -13.549 -3.081 7.399 1.00 79.38 120 PHE A O 1
ATOM 936 N N . GLY A 1 121 ? -13.637 -1.934 9.327 1.00 85.81 121 GLY A N 1
ATOM 937 C CA . GLY A 1 121 ? -13.435 -0.619 8.724 1.00 85.81 121 GLY A CA 1
ATOM 938 C C . GLY A 1 121 ? -11.963 -0.314 8.469 1.00 85.81 121 GLY A C 1
ATOM 939 O O . GLY A 1 121 ? -11.477 -0.415 7.338 1.00 85.81 121 GLY A O 1
ATOM 940 N N . PHE A 1 122 ? -11.258 0.075 9.532 1.00 90.38 122 PHE A N 1
ATOM 941 C CA . PHE A 1 122 ? -9.924 0.664 9.439 1.00 90.38 122 PHE A CA 1
ATOM 942 C C . PHE A 1 122 ? -8.924 -0.011 10.371 1.00 90.38 122 PHE A C 1
ATOM 944 O O . PHE A 1 122 ? -9.261 -0.403 11.483 1.00 90.38 122 PHE A O 1
ATOM 951 N N . GLN A 1 123 ? -7.674 -0.095 9.926 1.00 90.06 123 GLN A N 1
ATOM 952 C CA . GLN A 1 123 ? -6.543 -0.511 10.747 1.00 90.06 123 GLN A CA 1
ATOM 953 C C . GLN A 1 123 ? -5.526 0.618 10.831 1.00 90.06 123 GLN A C 1
ATOM 955 O O . GLN A 1 123 ? -5.162 1.216 9.819 1.00 90.06 123 GLN A O 1
ATOM 960 N N . VAL A 1 124 ? -5.052 0.888 12.045 1.00 91.81 124 VAL A N 1
ATOM 961 C CA . VAL A 1 124 ? -3.904 1.766 12.259 1.00 91.81 124 VAL A CA 1
ATOM 962 C C . VAL A 1 124 ? -2.642 0.920 12.137 1.00 91.81 124 VAL A C 1
ATOM 964 O O . VAL A 1 124 ? -2.549 -0.140 12.747 1.00 91.81 124 VAL A O 1
ATOM 967 N N . ALA A 1 125 ? -1.687 1.364 11.325 1.00 92.25 125 ALA A N 1
ATOM 968 C CA . ALA A 1 125 ? -0.419 0.667 11.123 1.00 92.25 125 ALA A CA 1
ATOM 969 C C . ALA A 1 125 ? 0.759 1.630 11.288 1.00 92.25 125 ALA A C 1
ATOM 971 O O . ALA A 1 125 ? 0.639 2.825 11.013 1.00 92.25 125 ALA A O 1
ATOM 972 N N . ARG A 1 126 ? 1.903 1.104 11.724 1.00 95.56 126 ARG A N 1
ATOM 973 C CA . ARG A 1 126 ? 3.176 1.825 11.790 1.00 95.56 126 ARG A CA 1
ATOM 974 C C . ARG A 1 126 ? 4.080 1.329 10.671 1.00 95.56 126 ARG A C 1
ATOM 976 O O . ARG A 1 126 ? 4.189 0.125 10.459 1.00 95.56 126 ARG A O 1
ATOM 983 N N . VAL A 1 127 ? 4.709 2.254 9.956 1.00 95.50 127 VAL A N 1
ATOM 984 C CA . VAL A 1 127 ? 5.706 1.916 8.939 1.00 95.50 127 VAL A CA 1
ATOM 985 C C . VAL A 1 127 ? 7.009 1.536 9.626 1.00 95.50 127 VAL A C 1
ATOM 987 O O . VAL A 1 127 ? 7.524 2.296 10.448 1.00 95.50 127 VAL A O 1
ATOM 990 N N . GLU A 1 128 ? 7.533 0.373 9.253 1.00 93.81 128 GLU A N 1
ATOM 991 C CA . GLU A 1 128 ? 8.849 -0.109 9.657 1.00 93.81 128 GLU A CA 1
ATOM 992 C C . GLU A 1 128 ? 9.737 -0.259 8.416 1.00 93.81 128 GLU A C 1
ATOM 994 O O . GLU A 1 128 ? 9.410 -0.979 7.466 1.00 93.81 128 GLU A O 1
ATOM 999 N N . GLY A 1 129 ? 10.869 0.442 8.412 1.00 93.31 129 GLY A N 1
ATOM 1000 C CA . GLY A 1 129 ? 11.847 0.428 7.328 1.00 93.31 129 GLY A CA 1
ATOM 1001 C C . GLY A 1 129 ? 11.663 1.533 6.282 1.00 93.31 129 GLY A C 1
ATOM 1002 O O . GLY A 1 129 ? 10.843 2.436 6.405 1.00 93.31 129 GLY A O 1
ATOM 1003 N N . GLN A 1 130 ? 12.487 1.472 5.231 1.00 95.19 130 GLN A N 1
ATOM 1004 C CA . GLN A 1 130 ? 12.699 2.582 4.284 1.00 95.19 130 GLN A CA 1
ATOM 1005 C C . GLN A 1 130 ? 12.212 2.290 2.858 1.00 95.19 130 GLN A C 1
ATOM 1007 O O . GLN A 1 130 ? 12.442 3.084 1.950 1.00 95.19 130 GLN A O 1
ATOM 1012 N N . SER A 1 131 ? 11.549 1.152 2.636 1.00 96.31 131 SER A N 1
ATOM 1013 C CA . SER A 1 131 ? 11.246 0.670 1.278 1.00 96.31 131 SER A CA 1
ATOM 1014 C C . SER A 1 131 ? 10.229 1.517 0.503 1.00 96.31 131 SER A C 1
ATOM 1016 O O . SER A 1 131 ? 10.154 1.431 -0.720 1.00 96.31 131 SER A O 1
ATOM 1018 N N . MET A 1 132 ? 9.451 2.334 1.211 1.00 97.50 132 MET A N 1
ATOM 1019 C CA . MET A 1 132 ? 8.460 3.247 0.638 1.00 97.50 132 MET A CA 1
ATOM 1020 C C . MET A 1 132 ? 8.907 4.712 0.684 1.00 97.50 132 MET A C 1
ATOM 1022 O O . MET A 1 132 ? 8.123 5.593 0.331 1.00 97.50 132 MET A O 1
ATOM 1026 N N . ALA A 1 133 ? 10.145 4.995 1.097 1.00 96.69 133 ALA A N 1
ATOM 1027 C CA . ALA A 1 133 ? 10.668 6.352 1.063 1.00 96.69 133 ALA A CA 1
ATOM 1028 C C . ALA A 1 133 ? 10.729 6.855 -0.402 1.00 96.69 133 ALA A C 1
ATOM 1030 O O . ALA A 1 133 ? 10.959 6.052 -1.307 1.00 96.69 133 ALA A O 1
ATOM 1031 N N . PRO A 1 134 ? 10.549 8.165 -0.662 1.00 95.56 134 PRO A N 1
ATOM 1032 C CA . PRO A 1 134 ? 10.257 9.222 0.310 1.00 95.56 134 PRO A CA 1
ATOM 1033 C C . PRO A 1 134 ? 8.760 9.343 0.640 1.00 95.56 134 PRO A C 1
ATOM 1035 O O . PRO A 1 134 ? 8.384 10.163 1.471 1.00 95.56 134 PRO A O 1
ATOM 1038 N N . THR A 1 135 ? 7.895 8.570 -0.024 1.00 96.00 135 THR A N 1
ATOM 1039 C CA . THR A 1 135 ? 6.436 8.656 0.121 1.00 96.00 135 THR A CA 1
ATOM 1040 C C . THR A 1 135 ? 5.979 8.341 1.540 1.00 96.00 135 THR A C 1
ATOM 1042 O O . THR A 1 135 ? 5.142 9.064 2.086 1.00 96.00 135 THR A O 1
ATOM 1045 N N . LEU A 1 136 ? 6.527 7.269 2.115 1.00 96.62 136 LEU A N 1
ATOM 1046 C CA . LEU A 1 136 ? 6.340 6.860 3.501 1.00 96.62 136 LEU A CA 1
ATOM 1047 C C . LEU A 1 136 ? 7.710 6.605 4.124 1.00 96.62 136 LEU A C 1
ATOM 1049 O O . LEU A 1 136 ? 8.518 5.850 3.579 1.00 96.62 136 LEU A O 1
ATOM 1053 N N . ILE A 1 137 ? 7.957 7.239 5.258 1.00 96.25 137 ILE A N 1
ATOM 1054 C CA . ILE A 1 137 ? 9.203 7.168 6.010 1.00 96.25 137 ILE A CA 1
ATOM 1055 C C . ILE A 1 137 ? 8.977 6.253 7.218 1.00 96.25 137 ILE A C 1
ATOM 1057 O O . ILE A 1 137 ? 7.853 6.076 7.696 1.00 96.25 137 ILE A O 1
ATOM 1061 N N . ASP A 1 138 ? 10.053 5.643 7.704 1.00 95.94 138 ASP A N 1
ATOM 1062 C CA . ASP A 1 138 ? 10.033 4.902 8.963 1.00 95.94 138 ASP A CA 1
ATOM 1063 C C . ASP A 1 138 ? 9.360 5.727 10.073 1.00 95.94 138 ASP A C 1
ATOM 1065 O O . ASP A 1 138 ? 9.572 6.937 10.164 1.00 95.94 138 ASP A O 1
ATOM 1069 N N . GLN A 1 139 ? 8.564 5.066 10.920 1.00 95.94 139 GLN A N 1
ATOM 1070 C CA . GLN A 1 139 ? 7.768 5.672 12.002 1.00 95.94 139 GLN A CA 1
ATOM 1071 C C . GLN A 1 139 ? 6.471 6.380 11.601 1.00 95.94 139 GLN A C 1
ATOM 1073 O O . GLN A 1 139 ? 5.709 6.784 12.490 1.00 95.94 139 GLN A O 1
ATOM 1078 N N . ASP A 1 140 ? 6.164 6.487 10.310 1.00 96.94 140 ASP A N 1
ATOM 1079 C CA . ASP A 1 140 ? 4.879 7.022 9.871 1.00 96.94 140 ASP A CA 1
ATOM 1080 C C . ASP A 1 140 ? 3.713 6.174 10.397 1.00 96.94 140 ASP A C 1
ATOM 1082 O O . ASP A 1 140 ? 3.776 4.940 10.429 1.00 96.94 140 ASP A O 1
ATOM 1086 N N . ARG A 1 141 ? 2.621 6.839 10.799 1.00 96.62 141 ARG A N 1
ATOM 1087 C CA . ARG A 1 141 ? 1.385 6.153 11.209 1.00 96.62 141 ARG A CA 1
ATOM 1088 C C . ARG A 1 141 ? 0.323 6.302 10.137 1.00 96.62 141 ARG A C 1
ATOM 1090 O O . ARG A 1 141 ? -0.017 7.412 9.715 1.00 96.62 141 ARG A O 1
ATOM 1097 N N . LEU A 1 142 ? -0.205 5.162 9.722 1.00 97.06 142 LEU A N 1
ATOM 1098 C CA . LEU A 1 142 ? -1.110 5.015 8.597 1.00 97.06 142 LEU A CA 1
ATOM 1099 C C . LEU A 1 142 ? -2.504 4.631 9.076 1.00 97.06 142 LEU A C 1
ATOM 1101 O O . LEU A 1 142 ? -2.650 3.909 10.060 1.00 97.06 142 LEU A O 1
ATOM 1105 N N . ILE A 1 143 ? -3.512 5.072 8.332 1.00 96.00 143 ILE A N 1
ATOM 1106 C CA . ILE A 1 143 ? -4.864 4.526 8.367 1.00 96.00 143 ILE A CA 1
ATOM 1107 C C . ILE A 1 143 ? -5.062 3.715 7.089 1.00 96.00 143 ILE A C 1
ATOM 1109 O O . ILE A 1 143 ? -5.009 4.242 5.972 1.00 96.00 143 ILE A O 1
ATOM 1113 N N . VAL A 1 144 ? -5.285 2.420 7.276 1.00 96.06 144 VAL A N 1
ATOM 1114 C CA . VAL A 1 144 ? -5.502 1.438 6.219 1.00 96.06 144 VAL A CA 1
ATOM 1115 C C . VAL A 1 144 ? -6.985 1.098 6.161 1.00 96.06 144 VAL A C 1
ATOM 1117 O O . VAL A 1 144 ? -7.563 0.662 7.154 1.00 96.06 144 VAL A O 1
ATOM 1120 N N . ASN A 1 145 ? -7.603 1.277 4.999 1.00 95.19 145 ASN A N 1
ATOM 1121 C CA . ASN A 1 145 ? -8.990 0.916 4.745 1.00 95.19 145 ASN A CA 1
ATOM 1122 C C . ASN A 1 145 ? -9.070 -0.526 4.248 1.00 95.19 145 ASN A C 1
ATOM 1124 O O . ASN A 1 145 ? -8.604 -0.838 3.151 1.00 95.19 145 ASN A O 1
ATOM 1128 N N . LYS A 1 146 ? -9.664 -1.397 5.066 1.00 92.50 146 LYS A N 1
ATOM 1129 C CA . LYS A 1 146 ? -9.850 -2.820 4.747 1.00 92.50 146 LYS A CA 1
ATOM 1130 C C . LYS A 1 146 ? -11.093 -3.070 3.904 1.00 92.50 146 LYS A C 1
ATOM 1132 O O . LYS A 1 146 ? -11.147 -4.032 3.142 1.00 92.50 146 LYS A O 1
ATOM 1137 N N . LEU A 1 147 ? -12.108 -2.225 4.056 1.00 92.25 147 LEU A N 1
ATOM 1138 C CA . LEU A 1 147 ? -13.406 -2.416 3.423 1.00 92.25 147 LEU A CA 1
ATOM 1139 C C . LEU A 1 147 ? -13.340 -2.218 1.906 1.00 92.25 147 LEU A C 1
ATOM 1141 O O . LEU A 1 147 ? -14.028 -2.924 1.172 1.00 92.25 147 LEU A O 1
ATOM 1145 N N . ILE A 1 148 ? -12.491 -1.300 1.435 1.00 93.88 148 ILE A N 1
ATOM 1146 C CA . ILE A 1 148 ? -12.416 -0.946 0.014 1.00 93.88 148 ILE A CA 1
ATOM 1147 C C . ILE A 1 148 ? -12.145 -2.161 -0.880 1.00 93.88 148 ILE A C 1
ATOM 1149 O O . ILE A 1 148 ? -12.833 -2.323 -1.879 1.00 93.88 148 ILE A O 1
ATOM 1153 N N . TYR A 1 149 ? -11.257 -3.079 -0.482 1.00 92.00 149 TYR A N 1
ATOM 1154 C CA . TYR A 1 149 ? -10.923 -4.253 -1.302 1.00 92.00 149 TYR A CA 1
ATOM 1155 C C . TYR A 1 149 ? -11.849 -5.458 -1.124 1.00 92.00 149 TYR A C 1
ATOM 1157 O O . TYR A 1 149 ? -11.671 -6.496 -1.762 1.00 92.00 149 TYR A O 1
ATOM 1165 N N . ARG A 1 150 ? -12.880 -5.315 -0.285 1.00 89.19 150 ARG A N 1
ATOM 1166 C CA . ARG A 1 150 ? -14.025 -6.234 -0.271 1.00 89.19 150 ARG A CA 1
ATOM 1167 C C . ARG A 1 150 ? -15.075 -5.856 -1.312 1.00 89.19 150 ARG A C 1
ATOM 1169 O O . ARG A 1 150 ? -15.888 -6.698 -1.671 1.00 89.19 150 ARG A O 1
ATOM 1176 N N . LEU A 1 151 ? -15.071 -4.596 -1.748 1.00 91.56 151 LEU A N 1
ATOM 1177 C CA . LEU A 1 151 ? -16.063 -4.018 -2.657 1.00 91.56 151 LEU A CA 1
ATOM 1178 C C . LEU A 1 151 ? -15.472 -3.677 -4.032 1.00 91.56 151 LEU A C 1
ATOM 1180 O O . LEU A 1 151 ? -16.204 -3.629 -5.014 1.00 91.56 151 LEU A O 1
ATOM 1184 N N . ALA A 1 152 ? -14.166 -3.427 -4.094 1.00 93.62 152 ALA A N 1
ATOM 1185 C CA . ALA A 1 152 ? -13.426 -3.056 -5.291 1.00 93.62 152 ALA A CA 1
ATOM 1186 C C . ALA A 1 152 ? -12.114 -3.848 -5.393 1.00 93.62 152 ALA A C 1
ATOM 1188 O O . ALA A 1 152 ? -11.683 -4.499 -4.441 1.00 93.62 152 ALA A O 1
ATOM 1189 N N . GLU A 1 153 ? -11.465 -3.773 -6.548 1.00 95.50 153 GLU A N 1
ATOM 1190 C CA . GLU A 1 153 ? -10.134 -4.342 -6.766 1.00 95.50 153 GLU A CA 1
ATOM 1191 C C . GLU A 1 153 ? -9.038 -3.297 -6.486 1.00 95.50 153 GLU A C 1
ATOM 1193 O O . GLU A 1 153 ? -9.257 -2.113 -6.765 1.00 95.50 153 GLU A O 1
ATOM 1198 N N . PRO A 1 154 ? -7.870 -3.696 -5.939 1.00 96.81 154 PRO A N 1
ATOM 1199 C CA . PRO A 1 154 ? -6.666 -2.866 -5.940 1.00 96.81 154 PRO A CA 1
ATOM 1200 C C . PRO A 1 154 ? -6.329 -2.393 -7.350 1.00 96.81 154 PRO A C 1
ATOM 1202 O O . PRO A 1 154 ? -6.328 -3.201 -8.274 1.00 96.81 154 PRO A O 1
ATOM 1205 N N . ARG A 1 155 ? -6.034 -1.102 -7.504 1.00 96.12 155 ARG A N 1
ATOM 1206 C CA . ARG A 1 155 ? -5.746 -0.501 -8.810 1.00 96.12 155 ARG A CA 1
ATOM 1207 C C . ARG A 1 155 ? -4.306 -0.036 -8.917 1.00 96.12 155 ARG A C 1
ATOM 1209 O O . ARG A 1 155 ? -3.626 0.187 -7.912 1.00 96.12 155 ARG A O 1
ATOM 1216 N N . HIS A 1 156 ? -3.860 0.180 -10.151 1.00 94.94 156 HIS A N 1
ATOM 1217 C CA . HIS A 1 156 ? -2.585 0.838 -10.432 1.00 94.94 156 HIS A CA 1
ATOM 12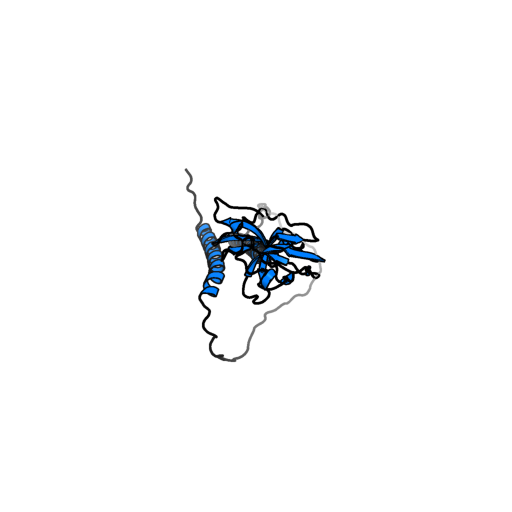18 C C . HIS A 1 156 ? -2.385 2.098 -9.563 1.00 94.94 156 HIS A C 1
ATOM 1220 O O . HIS A 1 156 ? -3.282 2.929 -9.414 1.00 94.94 156 HIS A O 1
ATOM 1226 N N . SER A 1 157 ? -1.174 2.254 -9.026 1.00 95.12 157 SER A N 1
ATOM 1227 C CA . SER A 1 157 ? -0.738 3.320 -8.112 1.00 95.12 157 SER A CA 1
ATOM 1228 C C . SER A 1 157 ? -1.274 3.260 -6.681 1.00 95.12 157 SER A C 1
ATOM 1230 O O . SER A 1 157 ? -0.792 4.050 -5.862 1.00 95.12 157 SER A O 1
ATOM 1232 N N . ASP A 1 158 ? -2.181 2.346 -6.328 1.00 97.50 158 ASP A N 1
ATOM 1233 C CA . ASP A 1 158 ? -2.629 2.213 -4.940 1.00 97.50 158 ASP A CA 1
ATOM 1234 C C . ASP A 1 158 ? -1.468 1.823 -4.020 1.00 97.50 158 ASP A C 1
ATOM 1236 O O . ASP A 1 158 ? -0.663 0.945 -4.331 1.00 97.50 158 ASP A O 1
ATOM 1240 N N . ILE A 1 159 ? -1.391 2.461 -2.852 1.00 98.00 159 ILE A N 1
ATOM 1241 C CA . ILE A 1 159 ? -0.494 2.031 -1.779 1.00 98.00 159 ILE A CA 1
ATOM 1242 C C . ILE A 1 159 ? -1.267 1.046 -0.916 1.00 98.00 159 ILE A C 1
ATOM 1244 O O . ILE A 1 159 ? -2.311 1.381 -0.355 1.00 98.00 159 ILE A O 1
ATOM 1248 N N . VAL A 1 160 ? -0.763 -0.174 -0.808 1.00 98.19 160 VAL A N 1
ATOM 1249 C CA . VAL A 1 160 ? -1.457 -1.275 -0.153 1.00 98.19 160 VAL A CA 1
ATOM 1250 C C . VAL A 1 160 ? -0.634 -1.854 0.977 1.00 98.19 160 VAL A C 1
ATOM 1252 O O . VAL A 1 160 ? 0.584 -2.006 0.872 1.00 98.19 160 VAL A O 1
ATOM 1255 N N . MET A 1 161 ? -1.324 -2.190 2.062 1.00 97.38 161 MET A N 1
ATOM 1256 C CA . MET A 1 161 ? -0.787 -3.069 3.089 1.00 97.38 161 MET A CA 1
ATOM 1257 C C . MET A 1 161 ? -1.064 -4.511 2.661 1.00 97.38 161 MET A C 1
ATOM 1259 O O . MET A 1 161 ? -2.187 -4.833 2.269 1.00 97.38 161 MET A O 1
ATOM 1263 N N . LEU A 1 162 ? -0.055 -5.371 2.720 1.00 97.19 162 LEU A N 1
ATOM 1264 C CA . LEU A 1 162 ? -0.144 -6.771 2.319 1.00 97.19 162 LEU A CA 1
ATOM 1265 C C . LEU A 1 162 ? 0.613 -7.669 3.291 1.00 97.19 162 LEU A C 1
ATOM 1267 O O . LEU A 1 162 ? 1.603 -7.252 3.884 1.00 97.19 162 LEU A O 1
ATOM 1271 N N . TYR A 1 163 ? 0.168 -8.908 3.426 1.00 96.81 163 TYR A N 1
ATOM 1272 C CA . TYR A 1 163 ? 0.934 -9.978 4.050 1.00 96.81 163 TYR A CA 1
ATOM 1273 C C . TYR A 1 163 ? 2.014 -10.466 3.086 1.00 96.81 163 TYR A C 1
ATOM 1275 O O . TYR A 1 163 ? 1.769 -10.624 1.889 1.00 96.81 163 TYR A O 1
ATOM 1283 N N . TYR A 1 164 ? 3.215 -10.704 3.598 1.00 95.00 164 TYR A N 1
ATOM 1284 C CA . TYR A 1 164 ? 4.323 -11.185 2.790 1.00 95.00 164 TYR A CA 1
ATOM 1285 C C . TYR A 1 164 ? 4.021 -12.605 2.272 1.00 95.00 164 TYR A C 1
ATOM 1287 O O . TYR A 1 164 ? 3.808 -13.503 3.087 1.00 95.00 164 TYR A O 1
ATOM 1295 N N . PRO A 1 165 ? 4.017 -12.856 0.944 1.00 90.75 165 PRO A N 1
ATOM 1296 C CA . PRO A 1 165 ? 3.581 -14.151 0.413 1.00 90.75 165 PRO A CA 1
ATOM 1297 C C . PRO A 1 165 ? 4.416 -15.356 0.868 1.00 90.75 165 PRO A C 1
ATOM 1299 O O . PRO A 1 165 ? 3.899 -16.470 0.887 1.00 90.75 165 PRO A O 1
ATOM 1302 N N . VAL A 1 166 ? 5.688 -15.145 1.230 1.00 91.25 166 VAL A N 1
ATOM 1303 C CA . VAL A 1 166 ? 6.600 -16.215 1.679 1.00 91.25 166 VAL A CA 1
ATOM 1304 C C . VAL A 1 166 ? 6.485 -16.474 3.185 1.00 91.25 166 VAL A C 1
ATOM 1306 O O . VAL A 1 166 ? 6.593 -17.618 3.613 1.00 91.25 166 VAL A O 1
ATOM 1309 N N . ASP A 1 167 ? 6.263 -15.430 3.987 1.00 93.06 167 ASP A N 1
ATOM 1310 C CA . ASP A 1 167 ? 6.108 -15.517 5.445 1.00 93.06 167 ASP A CA 1
ATOM 1311 C C . ASP A 1 167 ? 4.956 -14.597 5.897 1.00 93.06 167 ASP A C 1
ATOM 1313 O O . ASP A 1 167 ? 5.187 -13.418 6.187 1.00 93.06 167 ASP A O 1
ATOM 1317 N N . PRO A 1 168 ? 3.710 -15.113 5.917 1.00 92.50 168 PRO A N 1
ATOM 1318 C CA . PRO A 1 168 ? 2.508 -14.314 6.162 1.00 92.50 168 PRO A CA 1
ATOM 1319 C C . PRO A 1 168 ? 2.397 -13.721 7.570 1.00 92.50 168 PRO A C 1
ATOM 1321 O O . PRO A 1 168 ? 1.530 -12.877 7.791 1.00 92.50 168 PRO A O 1
ATOM 1324 N N . ASP A 1 169 ? 3.276 -14.107 8.502 1.00 93.19 169 ASP A N 1
ATOM 1325 C CA . ASP A 1 169 ? 3.382 -13.465 9.817 1.00 93.19 169 ASP A CA 1
ATOM 1326 C C . ASP A 1 169 ? 3.933 -12.030 9.706 1.00 93.19 169 ASP A C 1
ATOM 1328 O O . ASP A 1 169 ? 3.832 -11.241 10.648 1.00 93.19 169 ASP A O 1
ATOM 1332 N N . LYS A 1 170 ? 4.507 -11.666 8.550 1.00 93.19 170 LYS A N 1
ATOM 1333 C CA . LYS A 1 170 ? 5.007 -10.322 8.251 1.00 93.19 170 LYS A CA 1
ATOM 1334 C C . LYS A 1 170 ? 4.061 -9.568 7.325 1.00 93.19 170 LYS A C 1
ATOM 1336 O O . LYS A 1 170 ? 3.547 -10.115 6.350 1.00 93.19 170 LYS A O 1
ATOM 1341 N N . SER A 1 171 ? 3.912 -8.269 7.570 1.00 94.50 171 SER A N 1
ATOM 1342 C CA . SER A 1 171 ? 3.190 -7.353 6.684 1.00 94.50 171 SER A CA 1
ATOM 1343 C C . SER A 1 171 ? 4.111 -6.297 6.086 1.00 94.50 171 SER A C 1
ATOM 1345 O O . SER A 1 171 ? 4.992 -5.780 6.769 1.00 94.50 171 SER A O 1
ATOM 1347 N N . PHE A 1 172 ? 3.859 -5.920 4.837 1.00 96.81 172 PHE A N 1
ATOM 1348 C CA . PHE A 1 172 ? 4.561 -4.857 4.131 1.00 96.81 172 PHE A CA 1
ATOM 1349 C C . PHE A 1 172 ? 3.594 -3.820 3.575 1.00 96.81 172 PHE A C 1
ATOM 1351 O O . PHE A 1 172 ? 2.422 -4.099 3.333 1.00 96.81 172 PHE A O 1
ATOM 1358 N N . VAL A 1 173 ? 4.121 -2.624 3.325 1.00 97.69 173 VAL A N 1
ATOM 1359 C CA . VAL A 1 173 ? 3.446 -1.591 2.542 1.00 97.69 173 VAL A CA 1
ATOM 1360 C C . VAL A 1 173 ? 4.184 -1.450 1.221 1.00 97.69 173 VAL A C 1
ATOM 1362 O O . VAL A 1 173 ? 5.404 -1.281 1.220 1.00 97.69 173 VAL A O 1
ATOM 1365 N N . LYS A 1 174 ? 3.455 -1.565 0.110 1.00 98.06 174 LYS A N 1
ATOM 1366 C CA . LYS A 1 174 ? 3.982 -1.459 -1.258 1.00 98.06 174 LYS A CA 1
ATOM 1367 C C . LYS A 1 174 ? 2.998 -0.713 -2.147 1.00 98.06 174 LYS A C 1
ATOM 1369 O O . LYS A 1 174 ? 1.832 -0.562 -1.793 1.00 98.06 174 LYS A O 1
ATOM 1374 N N . ARG A 1 175 ? 3.460 -0.261 -3.308 1.00 98.31 175 ARG A N 1
ATOM 1375 C CA . ARG A 1 175 ? 2.614 0.316 -4.349 1.00 98.31 175 ARG A CA 1
ATOM 1376 C C . ARG A 1 175 ? 2.271 -0.727 -5.402 1.00 98.31 175 ARG A C 1
ATOM 1378 O O . ARG A 1 175 ? 3.161 -1.441 -5.858 1.00 98.31 175 ARG A O 1
ATOM 1385 N N . VAL A 1 176 ? 1.010 -0.783 -5.811 1.00 98.25 176 VAL A N 1
ATOM 1386 C CA . VAL A 1 176 ? 0.558 -1.575 -6.959 1.00 98.25 176 VAL A CA 1
ATOM 1387 C C . VAL A 1 176 ? 1.058 -0.922 -8.241 1.00 98.25 176 VAL A C 1
ATOM 1389 O O . VAL A 1 176 ? 0.797 0.254 -8.494 1.00 98.25 176 VAL A O 1
ATOM 1392 N N . ILE A 1 177 ? 1.805 -1.686 -9.029 1.00 98.19 177 ILE A N 1
ATOM 1393 C CA . ILE A 1 177 ? 2.399 -1.245 -10.293 1.00 98.19 177 ILE A CA 1
ATOM 1394 C C . ILE A 1 177 ? 1.687 -1.873 -11.483 1.00 98.19 177 ILE A C 1
ATOM 1396 O O . ILE A 1 177 ? 1.536 -1.211 -12.495 1.00 98.19 177 ILE A O 1
ATOM 1400 N N . ALA A 1 178 ? 1.249 -3.123 -11.373 1.00 97.81 178 ALA A N 1
ATOM 1401 C CA . ALA A 1 178 ? 0.479 -3.782 -12.420 1.00 97.81 178 ALA A CA 1
ATOM 1402 C C . ALA A 1 178 ? -0.587 -4.680 -11.788 1.00 97.81 178 ALA A C 1
ATOM 1404 O O . ALA A 1 178 ? -0.348 -5.284 -10.732 1.00 97.81 178 ALA A O 1
ATOM 1405 N N . GLU A 1 179 ? -1.752 -4.736 -12.421 1.00 97.56 179 GLU A N 1
ATOM 1406 C CA . GLU A 1 179 ? -2.897 -5.551 -12.012 1.00 97.56 179 GLU A CA 1
ATOM 1407 C C . GLU A 1 179 ? -3.078 -6.749 -12.949 1.00 97.56 179 GLU A C 1
ATOM 1409 O O . GLU A 1 179 ? -2.263 -6.988 -13.839 1.00 97.56 179 GLU A O 1
ATOM 1414 N N . GLU A 1 180 ? -4.090 -7.573 -12.701 1.00 97.25 180 GLU A N 1
ATOM 1415 C CA . GLU A 1 180 ? -4.315 -8.782 -13.488 1.00 97.25 180 GLU A CA 1
ATOM 1416 C C . GLU A 1 180 ? -4.421 -8.511 -14.997 1.00 97.25 180 GLU A C 1
ATOM 1418 O O . GLU A 1 180 ? -5.072 -7.571 -15.443 1.00 97.25 180 GLU A O 1
ATOM 1423 N N . GLY A 1 181 ? -3.779 -9.360 -15.801 1.00 97.44 181 GLY A N 1
ATOM 1424 C CA . GLY A 1 181 ? -3.754 -9.233 -17.259 1.00 97.44 181 GLY A CA 1
ATOM 1425 C C . GLY A 1 181 ? -2.719 -8.243 -17.799 1.00 97.44 181 GLY A C 1
ATOM 1426 O O . GLY A 1 181 ? -2.371 -8.336 -18.978 1.00 97.44 181 GLY A O 1
ATOM 1427 N N . ASP A 1 182 ? -2.165 -7.360 -16.965 1.00 98.25 182 ASP A N 1
ATOM 1428 C CA . ASP A 1 182 ? -1.107 -6.448 -17.390 1.00 98.25 182 ASP A CA 1
ATOM 1429 C C . ASP A 1 182 ? 0.194 -7.190 -17.706 1.00 98.25 182 ASP A C 1
ATOM 1431 O O . ASP A 1 182 ? 0.553 -8.198 -17.096 1.00 98.25 182 ASP A O 1
ATOM 1435 N N . THR A 1 183 ? 0.964 -6.635 -18.636 1.00 98.25 183 THR A N 1
ATOM 1436 C CA . THR A 1 183 ? 2.344 -7.046 -18.895 1.00 98.25 183 THR A CA 1
ATOM 1437 C C . THR A 1 183 ? 3.312 -6.080 -18.227 1.00 98.25 183 THR A C 1
ATOM 1439 O O . THR A 1 183 ? 3.306 -4.897 -18.551 1.00 98.25 183 THR A O 1
ATOM 1442 N N . VAL A 1 184 ? 4.195 -6.569 -17.357 1.00 98.12 184 VAL A N 1
ATOM 1443 C CA . VAL A 1 184 ? 5.232 -5.768 -16.693 1.00 98.12 184 VAL A CA 1
ATOM 1444 C C . VAL A 1 184 ? 6.626 -6.121 -17.211 1.00 98.12 184 VAL A C 1
ATOM 1446 O O . VAL A 1 184 ? 6.955 -7.291 -17.419 1.00 98.12 184 VAL A O 1
ATOM 1449 N N . ARG A 1 185 ? 7.466 -5.105 -17.414 1.00 97.94 185 ARG A N 1
ATOM 1450 C CA . ARG A 1 185 ? 8.895 -5.230 -17.741 1.00 97.94 185 ARG A CA 1
ATOM 1451 C C . ARG A 1 185 ? 9.668 -4.105 -17.060 1.00 97.94 185 ARG A C 1
ATOM 1453 O O . ARG A 1 185 ? 9.154 -2.996 -16.942 1.00 97.94 185 ARG A O 1
ATOM 1460 N N . ILE A 1 186 ? 10.908 -4.371 -16.652 1.00 97.94 186 ILE A N 1
ATOM 1461 C CA . ILE A 1 186 ? 11.819 -3.333 -16.153 1.00 97.94 186 ILE A CA 1
ATOM 1462 C C . ILE A 1 186 ? 13.103 -3.361 -16.973 1.00 97.94 186 ILE A C 1
ATOM 1464 O O . ILE A 1 186 ? 13.684 -4.427 -17.174 1.00 97.94 186 ILE A O 1
ATOM 1468 N N . ASP A 1 187 ? 13.526 -2.189 -17.436 1.00 96.88 187 ASP A N 1
ATOM 1469 C CA . ASP A 1 187 ? 14.714 -2.010 -18.267 1.00 96.88 187 ASP A CA 1
ATOM 1470 C C . ASP A 1 187 ? 15.529 -0.821 -17.772 1.00 96.88 187 ASP A C 1
ATOM 1472 O O . ASP A 1 187 ? 15.041 0.312 -17.725 1.00 96.88 187 ASP A O 1
ATOM 1476 N N . ASN A 1 188 ? 16.750 -1.103 -17.324 1.00 95.00 188 ASN A N 1
ATOM 1477 C CA . ASN A 1 188 ? 17.644 -0.158 -16.672 1.00 95.00 188 ASN A CA 1
ATOM 1478 C C . ASN A 1 188 ? 16.912 0.675 -15.600 1.00 95.00 188 ASN A C 1
ATOM 1480 O O . ASN A 1 188 ? 16.961 1.907 -15.606 1.00 95.00 188 ASN A O 1
ATOM 1484 N N . GLY A 1 189 ? 16.126 0.004 -14.748 1.00 93.19 189 GLY A N 1
ATOM 1485 C CA . GLY A 1 189 ? 15.340 0.648 -13.693 1.00 93.19 189 GLY A CA 1
ATOM 1486 C C . GLY A 1 189 ? 14.016 1.297 -14.097 1.00 93.19 189 GLY A C 1
ATOM 1487 O O . GLY A 1 189 ? 13.239 1.675 -13.215 1.00 93.19 189 GLY A O 1
ATOM 1488 N N . HIS A 1 190 ? 13.737 1.438 -15.392 1.00 95.31 190 HIS A N 1
ATOM 1489 C CA . HIS A 1 190 ? 12.502 2.038 -15.887 1.00 95.31 190 HIS A CA 1
ATOM 1490 C C . HIS A 1 190 ? 11.421 0.975 -16.003 1.00 95.31 190 HIS A C 1
ATOM 1492 O O . HIS A 1 190 ? 11.628 -0.074 -16.611 1.00 95.31 190 HIS A O 1
ATOM 1498 N N . VAL A 1 191 ? 10.269 1.250 -15.400 1.00 97.00 191 VAL A N 1
ATOM 1499 C CA . VAL A 1 191 ? 9.144 0.319 -15.357 1.00 97.00 191 VAL A CA 1
ATOM 1500 C C . VAL A 1 191 ? 8.229 0.576 -16.547 1.00 97.00 191 VAL A C 1
ATOM 1502 O O . VAL A 1 191 ? 7.841 1.716 -16.804 1.00 97.00 191 VAL A O 1
ATOM 1505 N N . PHE A 1 192 ? 7.855 -0.492 -17.238 1.00 97.94 192 PHE A N 1
ATOM 1506 C CA . PHE A 1 192 ? 6.904 -0.481 -18.339 1.00 97.94 192 PHE A CA 1
ATOM 1507 C C . PHE A 1 192 ? 5.734 -1.395 -17.992 1.00 97.94 192 PHE A C 1
ATOM 1509 O O . PHE A 1 192 ? 5.944 -2.542 -17.592 1.00 97.94 192 PHE A O 1
ATOM 1516 N N . VAL A 1 193 ? 4.518 -0.886 -18.172 1.00 98.19 193 VAL A N 1
ATOM 1517 C CA . VAL A 1 193 ? 3.268 -1.641 -18.041 1.00 98.19 193 VAL A CA 1
ATOM 1518 C C . VAL A 1 193 ? 2.556 -1.579 -19.383 1.00 98.19 193 VAL A C 1
ATOM 1520 O O . VAL A 1 193 ? 2.332 -0.497 -19.920 1.00 98.19 193 VAL A O 1
ATOM 1523 N N . ASN A 1 194 ? 2.260 -2.739 -19.964 1.00 97.69 194 ASN A N 1
ATOM 1524 C CA . ASN A 1 194 ? 1.704 -2.874 -21.313 1.00 97.69 194 ASN A CA 1
ATOM 1525 C C . ASN A 1 194 ? 2.522 -2.102 -22.366 1.00 97.69 194 ASN A C 1
ATOM 1527 O O . ASN A 1 194 ? 1.972 -1.421 -23.224 1.00 97.69 194 ASN A O 1
ATOM 1531 N N . GLU A 1 195 ? 3.855 -2.186 -22.269 1.00 96.69 195 GLU A N 1
ATOM 1532 C CA . GLU A 1 195 ? 4.834 -1.444 -23.088 1.00 96.69 195 GLU A CA 1
ATOM 1533 C C . GLU A 1 195 ? 4.813 0.085 -22.951 1.00 96.69 195 GLU A C 1
ATOM 1535 O O . GLU A 1 195 ? 5.613 0.772 -23.587 1.00 96.69 195 GLU A O 1
ATOM 1540 N N . VAL A 1 196 ? 3.971 0.632 -22.077 1.00 97.50 196 VAL A N 1
ATOM 1541 C CA . VAL A 1 196 ? 3.929 2.062 -21.778 1.00 97.50 196 VAL A CA 1
ATOM 1542 C C . VAL A 1 196 ? 4.801 2.343 -20.550 1.00 97.50 196 VAL A C 1
ATOM 1544 O O . VAL A 1 196 ? 4.651 1.665 -19.530 1.00 97.50 196 VAL A O 1
ATOM 1547 N N . PRO A 1 197 ? 5.721 3.325 -20.600 1.00 96.44 197 PRO A N 1
ATOM 1548 C CA . PRO A 1 197 ? 6.515 3.693 -19.433 1.00 96.44 197 PRO A CA 1
ATOM 1549 C C . PRO A 1 197 ? 5.618 4.239 -18.314 1.00 96.44 197 PRO A C 1
ATOM 1551 O O . PRO A 1 197 ? 4.804 5.142 -18.531 1.00 96.44 197 PRO A O 1
ATOM 1554 N N . VAL A 1 198 ? 5.789 3.708 -17.103 1.00 95.56 198 VAL A N 1
ATOM 1555 C CA . VAL A 1 198 ? 5.059 4.154 -15.911 1.00 95.56 198 VAL A CA 1
ATOM 1556 C C . VAL A 1 198 ? 5.579 5.522 -15.474 1.00 95.56 198 VAL A C 1
ATOM 1558 O O . VAL A 1 198 ? 6.784 5.736 -15.348 1.00 95.56 198 VAL A O 1
ATOM 1561 N N . ARG A 1 199 ? 4.661 6.455 -15.197 1.00 93.12 199 ARG A N 1
ATOM 1562 C CA . ARG A 1 199 ? 4.997 7.775 -14.645 1.00 93.12 199 ARG A CA 1
ATOM 1563 C C . ARG A 1 199 ? 5.237 7.674 -13.143 1.00 93.12 199 ARG A C 1
ATOM 1565 O O . ARG A 1 199 ? 4.308 7.785 -12.348 1.00 93.12 199 ARG A O 1
ATOM 1572 N N . ASP A 1 200 ? 6.488 7.467 -12.757 1.00 91.06 200 ASP A N 1
ATOM 1573 C CA . ASP A 1 200 ? 6.907 7.299 -11.367 1.00 91.06 200 ASP A CA 1
ATOM 1574 C C . ASP A 1 200 ? 7.669 8.510 -10.806 1.00 91.06 200 ASP A C 1
ATOM 1576 O O . ASP A 1 200 ? 8.700 8.373 -10.152 1.00 91.06 200 ASP A O 1
ATOM 1580 N N . GLU A 1 201 ? 7.127 9.714 -11.015 1.00 92.56 201 GLU A N 1
ATOM 1581 C CA . GLU A 1 201 ? 7.689 10.988 -10.522 1.00 92.56 201 GLU A CA 1
ATOM 1582 C C . GLU A 1 201 ? 7.858 11.034 -8.992 1.00 92.56 201 GLU A C 1
ATOM 1584 O O . GLU A 1 201 ? 8.675 11.787 -8.469 1.00 92.56 201 GLU A O 1
ATOM 1589 N N . TYR A 1 202 ? 7.124 10.188 -8.263 1.00 90.94 202 TYR A N 1
ATOM 1590 C CA . TYR A 1 202 ? 7.267 10.002 -6.818 1.00 90.94 202 TYR A CA 1
ATOM 1591 C C . TYR A 1 202 ? 8.556 9.262 -6.412 1.00 90.94 202 TYR A C 1
ATOM 1593 O O . TYR A 1 202 ? 8.825 9.147 -5.217 1.00 90.94 202 TYR A O 1
ATOM 1601 N N . VAL A 1 203 ? 9.351 8.765 -7.369 1.00 95.25 203 VAL A N 1
ATOM 1602 C CA . VAL A 1 203 ? 10.645 8.109 -7.138 1.00 95.25 203 VAL A CA 1
ATOM 1603 C C . VAL A 1 203 ? 11.794 9.049 -7.524 1.00 95.25 203 VAL A C 1
ATOM 1605 O O . VAL A 1 203 ? 12.072 9.230 -8.717 1.00 95.25 203 VAL A O 1
ATOM 1608 N N . PRO A 1 204 ? 12.509 9.617 -6.534 1.00 94.69 204 PRO A N 1
ATOM 1609 C CA . PRO A 1 204 ? 13.711 10.408 -6.769 1.00 94.69 204 PRO A CA 1
ATOM 1610 C C . PRO A 1 204 ? 14.797 9.631 -7.521 1.00 94.69 204 PRO A C 1
ATOM 1612 O O . PRO A 1 204 ? 14.919 8.413 -7.385 1.00 94.69 204 PRO A O 1
ATOM 1615 N N . LEU A 1 205 ? 15.648 10.346 -8.262 1.00 93.00 205 LEU A N 1
ATOM 1616 C CA . LEU A 1 205 ? 16.752 9.755 -9.034 1.00 93.00 205 LEU A CA 1
ATOM 1617 C C . LEU A 1 205 ? 17.672 8.869 -8.180 1.00 93.00 205 LEU A C 1
ATOM 1619 O O . LEU A 1 205 ? 18.034 7.777 -8.605 1.00 93.00 205 LEU A O 1
ATOM 1623 N N . ASN A 1 206 ? 18.000 9.293 -6.957 1.00 94.88 206 ASN A N 1
ATOM 1624 C CA . ASN A 1 206 ? 18.856 8.538 -6.036 1.00 94.88 206 ASN A CA 1
ATOM 1625 C C . ASN A 1 206 ? 18.204 7.257 -5.487 1.00 94.88 206 ASN A C 1
ATOM 1627 O O . ASN A 1 206 ? 18.892 6.445 -4.872 1.00 94.88 206 ASN A O 1
ATOM 1631 N N . PHE A 1 207 ? 16.894 7.080 -5.674 1.00 95.25 207 PHE A N 1
ATOM 1632 C CA . PHE A 1 207 ? 16.149 5.908 -5.209 1.00 95.25 207 PHE A CA 1
ATOM 1633 C C . PHE A 1 207 ? 15.878 4.919 -6.342 1.00 95.25 207 PHE A C 1
ATOM 1635 O O . PHE A 1 207 ? 15.349 3.838 -6.085 1.00 95.25 207 PHE A O 1
ATOM 1642 N N . ARG A 1 208 ? 16.233 5.254 -7.591 1.00 94.81 208 ARG A N 1
ATOM 1643 C CA . ARG A 1 208 ? 16.067 4.350 -8.731 1.00 94.81 208 ARG A CA 1
ATOM 1644 C C . ARG A 1 208 ? 17.036 3.169 -8.633 1.00 94.81 208 ARG A C 1
ATOM 1646 O O . ARG A 1 208 ? 18.191 3.316 -8.245 1.00 94.81 208 ARG A O 1
ATOM 1653 N N . SER A 1 209 ? 16.525 1.988 -8.974 1.00 93.81 209 SER A N 1
ATOM 1654 C CA . SER A 1 209 ? 17.333 0.790 -9.228 1.00 93.81 209 SER A CA 1
ATOM 1655 C C . SER A 1 209 ? 17.803 0.807 -10.684 1.00 93.81 209 SER A C 1
ATOM 1657 O O . SER A 1 209 ? 17.233 1.536 -11.487 1.00 93.81 209 SER A O 1
ATOM 1659 N N . TYR A 1 210 ? 18.798 -0.007 -11.023 1.00 94.44 210 TYR A N 1
ATOM 1660 C CA . TYR A 1 210 ? 19.235 -0.261 -12.405 1.00 94.44 210 TYR A CA 1
ATOM 1661 C C . TYR A 1 210 ? 19.027 -1.729 -12.806 1.00 94.44 210 TYR A C 1
ATOM 1663 O O . TYR A 1 210 ? 19.524 -2.188 -13.829 1.00 94.44 210 TYR A O 1
ATOM 1671 N N . GLU A 1 211 ? 18.300 -2.481 -11.979 1.00 94.00 211 GLU A N 1
ATOM 1672 C CA . GLU A 1 211 ? 17.959 -3.873 -12.246 1.00 94.00 211 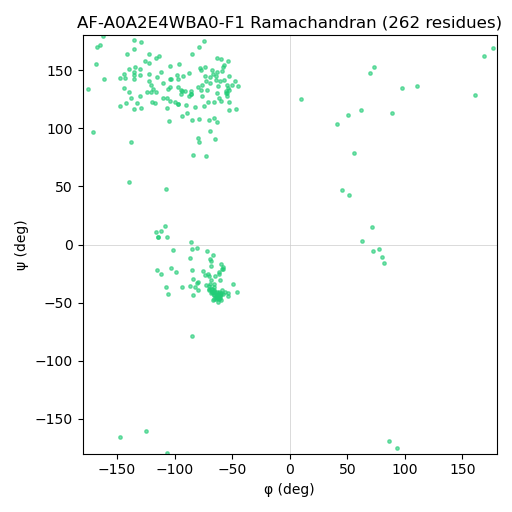GLU A CA 1
ATOM 1673 C C . GLU A 1 211 ? 17.027 -3.997 -13.451 1.00 94.00 211 GLU A C 1
ATOM 1675 O O . GLU A 1 211 ? 16.146 -3.161 -13.682 1.00 94.00 211 GLU A O 1
ATOM 1680 N N . ASN A 1 212 ? 17.197 -5.099 -14.175 1.00 96.44 212 ASN A N 1
ATOM 1681 C CA . ASN A 1 212 ? 16.294 -5.516 -15.234 1.00 96.44 212 ASN A CA 1
ATOM 1682 C C . ASN A 1 212 ? 15.326 -6.569 -14.701 1.00 96.44 212 ASN A C 1
ATOM 1684 O O . ASN A 1 212 ? 15.693 -7.422 -13.894 1.00 96.44 212 ASN A O 1
ATOM 1688 N N . TYR A 1 213 ? 14.100 -6.541 -15.208 1.00 96.56 213 TYR A N 1
ATOM 1689 C CA . TYR A 1 213 ? 13.094 -7.557 -14.941 1.00 96.56 213 TYR A CA 1
ATOM 1690 C C . TYR A 1 213 ? 12.465 -7.968 -16.265 1.00 96.56 213 TYR A C 1
ATOM 1692 O O . TYR A 1 213 ? 11.946 -7.127 -17.006 1.00 96.56 213 TYR A O 1
ATOM 1700 N N . GLY A 1 214 ? 12.552 -9.264 -16.569 1.00 95.38 214 GLY A N 1
ATOM 1701 C CA . GLY A 1 214 ? 12.022 -9.824 -17.807 1.00 95.38 214 GLY A CA 1
ATOM 1702 C C . GLY A 1 214 ? 10.529 -9.545 -17.964 1.00 95.38 214 GLY A C 1
ATOM 1703 O O . GLY A 1 214 ? 9.811 -9.365 -16.984 1.00 95.38 214 GLY A O 1
ATOM 1704 N N . ARG A 1 215 ? 10.060 -9.520 -19.213 1.00 97.12 215 ARG A N 1
ATOM 1705 C CA . ARG A 1 215 ? 8.638 -9.342 -19.509 1.00 97.12 215 ARG A CA 1
ATOM 1706 C C . ARG A 1 215 ? 7.826 -10.476 -18.874 1.00 97.12 215 ARG A C 1
ATOM 1708 O O . ARG A 1 215 ? 8.072 -11.639 -19.187 1.00 97.12 215 ARG A O 1
ATOM 1715 N N . GLN A 1 216 ? 6.844 -10.137 -18.044 1.00 97.62 216 GLN A N 1
ATOM 1716 C CA . GLN A 1 216 ? 5.906 -11.095 -17.455 1.00 97.62 216 GLN A CA 1
ATOM 1717 C C . GLN A 1 216 ? 4.474 -10.577 -17.530 1.00 97.62 216 GLN A C 1
ATOM 1719 O O . GLN A 1 216 ? 4.241 -9.379 -17.411 1.00 97.62 216 GLN A O 1
ATOM 1724 N N . ILE A 1 217 ? 3.522 -11.491 -17.710 1.00 98.19 217 ILE A N 1
ATOM 1725 C CA . ILE A 1 217 ? 2.088 -11.197 -17.636 1.00 98.19 217 ILE A CA 1
ATOM 1726 C C . ILE A 1 217 ? 1.632 -11.481 -16.209 1.00 98.19 217 ILE A C 1
ATOM 1728 O O . ILE A 1 217 ? 1.946 -12.543 -15.671 1.00 98.19 217 ILE A O 1
ATOM 1732 N N . VAL A 1 218 ? 0.897 -10.552 -15.607 1.00 98.25 218 VAL A N 1
ATOM 1733 C CA . VAL A 1 218 ? 0.311 -10.720 -14.280 1.00 98.25 218 VAL A CA 1
ATOM 1734 C C . VAL A 1 218 ? -0.886 -11.679 -14.375 1.00 98.25 218 VAL A C 1
ATOM 1736 O O . VAL A 1 218 ? -1.842 -11.388 -15.098 1.00 98.25 218 VAL A O 1
ATOM 1739 N N . PRO A 1 219 ? -0.873 -12.833 -13.678 1.00 98.00 219 PRO A N 1
ATOM 1740 C CA . PRO A 1 219 ? -1.987 -13.774 -13.691 1.00 98.00 219 PRO A CA 1
ATOM 1741 C C . PRO A 1 219 ? -3.276 -13.179 -13.111 1.00 98.00 219 PRO A C 1
ATOM 1743 O O . PRO A 1 219 ? -3.246 -12.240 -12.318 1.00 98.00 219 PRO A O 1
ATOM 1746 N N . ALA A 1 220 ? -4.410 -13.794 -13.448 1.00 97.62 220 ALA A N 1
ATOM 1747 C CA . ALA A 1 220 ? -5.708 -13.449 -12.870 1.00 97.62 220 ALA A CA 1
ATOM 1748 C C . ALA A 1 220 ? -5.687 -13.533 -11.333 1.00 97.62 220 ALA A C 1
ATOM 1750 O O . ALA A 1 220 ? -5.238 -14.534 -10.768 1.00 97.62 220 ALA A O 1
ATOM 1751 N N . GLY A 1 221 ? -6.175 -12.491 -10.657 1.00 96.75 221 GLY A N 1
ATOM 1752 C CA . GLY A 1 221 ? -6.175 -12.379 -9.196 1.00 96.75 221 GLY A CA 1
ATOM 1753 C C . GLY A 1 221 ? -4.803 -12.139 -8.551 1.00 96.75 221 GLY A C 1
ATOM 1754 O O . GLY A 1 221 ? -4.668 -12.329 -7.336 1.00 96.75 221 GLY A O 1
ATOM 1755 N N . TYR A 1 222 ? -3.789 -11.751 -9.328 1.00 98.25 222 TYR A N 1
ATOM 1756 C CA . TYR A 1 222 ? -2.459 -11.382 -8.842 1.00 98.25 222 TYR A CA 1
ATOM 1757 C C . TYR A 1 222 ? -2.143 -9.912 -9.129 1.00 98.25 222 TYR A C 1
ATOM 1759 O O . TYR A 1 222 ? -2.745 -9.282 -9.990 1.00 98.25 222 TYR A O 1
ATOM 1767 N N . TYR A 1 223 ? -1.163 -9.384 -8.397 1.00 98.56 223 TYR A N 1
ATOM 1768 C CA . TYR A 1 223 ? -0.677 -8.015 -8.524 1.00 98.56 223 TYR A CA 1
ATOM 1769 C C . TYR A 1 223 ? 0.845 -7.986 -8.509 1.00 98.56 223 TYR A C 1
ATOM 1771 O O . TYR A 1 223 ? 1.489 -8.714 -7.747 1.00 98.56 223 TYR A O 1
ATOM 1779 N N . PHE A 1 224 ? 1.428 -7.102 -9.311 1.00 98.44 224 PHE A N 1
ATOM 1780 C CA . PHE A 1 224 ? 2.844 -6.771 -9.225 1.00 98.44 224 PHE A CA 1
ATOM 1781 C C . PHE A 1 224 ? 3.006 -5.503 -8.388 1.00 98.44 224 PHE A C 1
ATOM 1783 O O . PHE A 1 224 ? 2.451 -4.454 -8.726 1.00 98.44 224 PHE A O 1
ATOM 1790 N N . VAL A 1 225 ? 3.754 -5.589 -7.287 1.00 98.50 225 VAL A N 1
ATOM 1791 C CA . VAL A 1 225 ? 3.928 -4.471 -6.353 1.00 98.50 225 VAL A CA 1
ATOM 1792 C C . VAL A 1 225 ? 5.398 -4.105 -6.190 1.00 98.50 225 VAL A C 1
ATOM 1794 O O . VAL A 1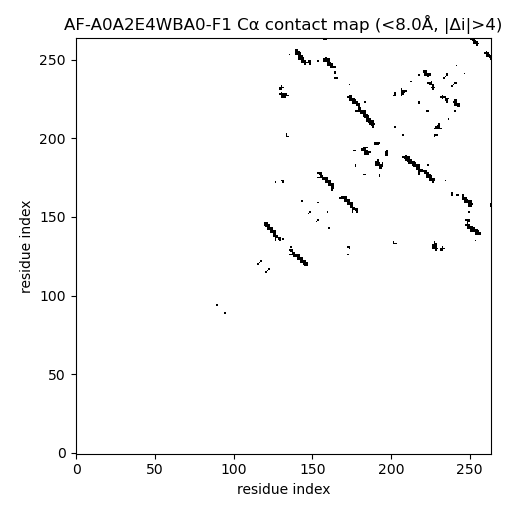 225 ? 6.276 -4.967 -6.211 1.00 98.50 225 VAL A O 1
ATOM 1797 N N . MET A 1 226 ? 5.678 -2.820 -5.991 1.00 98.38 226 MET A N 1
ATOM 1798 C CA . MET A 1 226 ? 7.031 -2.304 -5.779 1.00 98.38 226 MET A CA 1
ATOM 1799 C C . MET A 1 226 ? 7.076 -1.318 -4.618 1.00 98.38 226 MET A C 1
ATOM 1801 O O . MET A 1 226 ? 6.087 -0.656 -4.304 1.00 98.38 226 MET A O 1
ATOM 1805 N N . GLY A 1 227 ? 8.236 -1.219 -3.973 1.00 97.94 227 GLY A N 1
ATOM 1806 C CA . GLY A 1 227 ? 8.524 -0.098 -3.082 1.00 97.94 227 GLY A CA 1
ATOM 1807 C C . GLY A 1 227 ? 8.874 1.159 -3.876 1.00 97.94 227 GLY A C 1
ATOM 1808 O O . GLY A 1 227 ? 9.436 1.071 -4.969 1.00 97.94 227 GLY A O 1
ATOM 1809 N N . ASP A 1 228 ? 8.570 2.333 -3.329 1.00 97.75 228 ASP A N 1
ATOM 1810 C CA . ASP A 1 228 ? 8.960 3.607 -3.947 1.00 97.75 228 ASP A CA 1
ATOM 1811 C C . ASP A 1 228 ? 10.483 3.834 -3.852 1.00 97.75 228 ASP A C 1
ATOM 1813 O O . ASP A 1 228 ? 11.080 4.425 -4.751 1.00 97.75 228 ASP A O 1
ATOM 1817 N N . HIS A 1 229 ? 11.141 3.262 -2.839 1.00 97.69 229 HIS A N 1
ATOM 1818 C CA . HIS A 1 229 ? 12.597 3.234 -2.722 1.00 97.69 229 HIS A CA 1
ATOM 1819 C C . HIS A 1 229 ? 13.154 2.050 -3.532 1.00 97.69 229 HIS A C 1
ATOM 1821 O O . HIS A 1 229 ? 13.468 0.986 -2.994 1.00 97.69 229 HIS A O 1
ATOM 1827 N N . ARG A 1 230 ? 13.207 2.200 -4.862 1.00 97.25 230 ARG A N 1
ATOM 1828 C CA . ARG A 1 230 ? 13.432 1.091 -5.811 1.00 97.25 230 ARG A CA 1
ATOM 1829 C C . ARG A 1 230 ? 14.748 0.348 -5.581 1.00 97.25 230 ARG A C 1
ATOM 1831 O O . ARG A 1 230 ? 14.758 -0.873 -5.688 1.00 97.25 230 ARG A O 1
ATOM 1838 N N . ASN A 1 231 ? 15.842 1.024 -5.255 1.00 96.56 231 ASN A N 1
ATOM 1839 C CA . ASN A 1 231 ? 17.126 0.371 -4.951 1.00 96.56 231 ASN A CA 1
ATOM 1840 C C . ASN A 1 231 ? 17.226 -0.199 -3.520 1.00 96.56 231 ASN A C 1
ATOM 1842 O O . ASN A 1 231 ? 18.224 -0.834 -3.197 1.00 96.56 231 ASN A O 1
ATOM 1846 N N . ASN A 1 232 ? 16.208 -0.010 -2.671 1.00 96.06 232 ASN A N 1
ATOM 1847 C CA . ASN A 1 232 ? 16.182 -0.504 -1.294 1.00 96.06 232 ASN A CA 1
ATOM 1848 C C . ASN A 1 232 ? 14.796 -1.053 -0.911 1.00 96.06 232 ASN A C 1
ATOM 1850 O O . ASN A 1 232 ? 14.167 -0.645 0.071 1.00 96.06 232 ASN A O 1
ATOM 1854 N N . SER A 1 233 ? 14.283 -1.976 -1.723 1.00 95.56 233 SER A N 1
ATOM 1855 C CA . SER A 1 233 ? 12.979 -2.593 -1.495 1.00 95.56 233 SER A CA 1
ATOM 1856 C C . SER A 1 233 ? 12.986 -4.071 -1.870 1.00 95.56 233 SER A C 1
ATOM 1858 O O . SER A 1 233 ? 13.209 -4.433 -3.022 1.00 95.56 233 SER A O 1
ATOM 1860 N N . SER A 1 234 ? 12.653 -4.917 -0.893 1.00 95.56 234 SER A N 1
ATOM 1861 C CA . SER A 1 234 ? 12.214 -6.289 -1.144 1.00 95.56 234 SER A CA 1
ATOM 1862 C C . SER A 1 234 ? 10.748 -6.261 -1.585 1.00 95.56 234 SER A C 1
ATOM 1864 O O . SER A 1 234 ? 9.855 -5.946 -0.793 1.00 95.56 234 SER A O 1
ATOM 1866 N N . ASP A 1 235 ? 10.498 -6.524 -2.865 1.00 97.44 235 ASP A N 1
ATOM 1867 C CA . ASP A 1 235 ? 9.185 -6.450 -3.517 1.00 97.44 235 ASP A CA 1
ATOM 1868 C C . ASP A 1 235 ? 9.035 -7.489 -4.647 1.00 97.44 235 ASP A C 1
ATOM 1870 O O . ASP A 1 235 ? 9.831 -8.430 -4.716 1.00 97.44 235 ASP A O 1
ATOM 1874 N N . SER A 1 236 ? 8.028 -7.359 -5.523 1.00 97.62 236 SER A N 1
ATOM 1875 C CA . SER A 1 236 ? 7.698 -8.387 -6.519 1.00 97.62 236 SER A CA 1
ATOM 1876 C C . SER A 1 236 ? 8.819 -8.721 -7.504 1.00 97.62 236 SER A C 1
ATOM 1878 O O . SER A 1 236 ? 8.793 -9.797 -8.103 1.00 97.62 236 SER A O 1
ATOM 1880 N N . ARG A 1 237 ? 9.844 -7.868 -7.626 1.00 97.12 237 ARG A N 1
ATOM 1881 C CA . ARG A 1 237 ? 11.074 -8.198 -8.365 1.00 97.12 237 ARG A CA 1
ATOM 1882 C C . ARG A 1 237 ? 11.818 -9.402 -7.783 1.00 97.12 237 ARG A C 1
ATOM 1884 O O . ARG A 1 237 ? 12.471 -10.123 -8.526 1.00 97.12 237 ARG A O 1
ATOM 1891 N N . HIS A 1 238 ? 11.715 -9.607 -6.471 1.00 94.94 238 HIS A N 1
ATOM 1892 C CA . HIS A 1 238 ? 12.495 -10.588 -5.719 1.00 94.94 238 HIS A CA 1
ATOM 1893 C C . HIS A 1 238 ? 11.675 -11.815 -5.320 1.00 94.94 238 HIS A C 1
ATOM 1895 O O . HIS A 1 238 ? 12.163 -12.936 -5.414 1.00 94.94 238 HIS A O 1
ATOM 1901 N N . TRP A 1 239 ? 10.435 -11.612 -4.870 1.00 95.12 239 TRP A N 1
ATOM 1902 C CA . TRP A 1 239 ? 9.585 -12.690 -4.346 1.00 95.12 239 TRP A CA 1
ATOM 1903 C C . TRP A 1 239 ? 8.335 -12.966 -5.196 1.00 95.12 239 TRP A C 1
ATOM 1905 O O . TRP A 1 239 ? 7.511 -13.799 -4.825 1.00 95.12 239 TRP A O 1
ATOM 1915 N N . GLY A 1 240 ? 8.212 -12.318 -6.358 1.00 95.88 240 GLY A N 1
ATOM 1916 C CA . GLY A 1 240 ? 7.152 -12.576 -7.331 1.00 95.88 240 GLY A CA 1
ATOM 1917 C C . GLY A 1 240 ? 5.854 -11.807 -7.077 1.00 95.88 240 GLY A C 1
ATOM 1918 O O . GLY A 1 240 ? 5.784 -10.860 -6.297 1.00 95.88 240 GLY A O 1
ATOM 1919 N N . MET A 1 241 ? 4.806 -12.179 -7.800 1.00 96.56 241 MET A N 1
ATOM 1920 C CA . MET A 1 241 ? 3.521 -11.479 -7.759 1.00 96.56 241 MET A CA 1
ATOM 1921 C C . MET A 1 241 ? 2.715 -11.843 -6.506 1.00 96.56 241 MET A C 1
ATOM 1923 O O . MET A 1 241 ? 2.823 -12.945 -5.968 1.00 96.56 241 MET A O 1
ATOM 1927 N N . VAL A 1 242 ? 1.875 -10.915 -6.050 1.00 97.81 242 VAL A N 1
ATOM 1928 C CA . VAL A 1 242 ? 1.050 -11.050 -4.844 1.00 97.81 242 VAL A CA 1
ATOM 1929 C C . VAL A 1 242 ? -0.355 -11.509 -5.224 1.00 97.81 242 VAL A C 1
ATOM 1931 O O . VAL A 1 242 ? -1.043 -10.778 -5.932 1.00 97.81 242 VAL A O 1
ATOM 1934 N N . PRO A 1 243 ? -0.846 -12.652 -4.722 1.00 97.50 243 PRO A N 1
ATOM 1935 C CA . PRO A 1 243 ? -2.261 -12.993 -4.843 1.00 97.50 243 PRO A CA 1
ATOM 1936 C C . PRO A 1 243 ? -3.142 -11.991 -4.080 1.00 97.50 243 PRO A C 1
ATOM 1938 O O . PRO A 1 243 ? -2.819 -11.646 -2.941 1.00 97.50 243 PRO A O 1
ATOM 1941 N N . LYS A 1 244 ? -4.308 -11.617 -4.626 1.00 96.75 244 LYS A N 1
ATOM 1942 C CA . LYS A 1 244 ? -5.265 -10.667 -4.015 1.00 96.75 244 LYS A CA 1
ATOM 1943 C C . LYS A 1 244 ? -5.529 -10.931 -2.531 1.00 96.75 244 LYS A C 1
ATOM 1945 O O . LYS A 1 244 ? -5.584 -10.003 -1.736 1.00 96.75 244 LYS A O 1
ATOM 1950 N N . LYS A 1 245 ? -5.652 -12.205 -2.141 1.00 95.62 245 LYS A N 1
ATOM 1951 C CA . LYS A 1 245 ? -5.929 -12.627 -0.754 1.00 95.62 245 LYS A CA 1
ATOM 1952 C C . LYS A 1 245 ? -4.885 -12.169 0.275 1.00 95.62 245 LYS A C 1
ATOM 1954 O O . LYS A 1 245 ? -5.194 -12.147 1.459 1.00 95.62 245 LYS A O 1
ATOM 1959 N N . TYR A 1 246 ? -3.665 -11.844 -0.156 1.00 97.12 246 TYR A N 1
ATOM 1960 C CA . TYR A 1 246 ? -2.622 -11.313 0.723 1.00 97.12 246 TYR A CA 1
ATOM 1961 C C . TYR A 1 246 ? -2.701 -9.788 0.868 1.00 97.12 246 TYR A C 1
ATOM 1963 O O . TYR A 1 246 ? -2.054 -9.240 1.754 1.00 97.12 246 TYR A O 1
ATOM 1971 N N . ILE A 1 247 ? -3.489 -9.089 0.047 1.00 97.38 247 ILE A N 1
ATOM 1972 C CA . ILE A 1 247 ? -3.685 -7.642 0.149 1.00 97.38 247 ILE A CA 1
ATOM 1973 C C . ILE A 1 247 ? -4.738 -7.357 1.226 1.00 97.38 247 ILE A C 1
ATOM 1975 O O . ILE A 1 247 ? -5.889 -7.773 1.125 1.00 97.38 247 ILE A O 1
ATOM 1979 N N . ILE A 1 248 ? -4.334 -6.632 2.269 1.00 95.38 248 ILE A N 1
ATOM 1980 C CA . ILE A 1 248 ? -5.143 -6.357 3.465 1.00 95.38 248 ILE A CA 1
ATOM 1981 C C . ILE A 1 248 ? -6.065 -5.157 3.242 1.00 95.38 248 ILE A C 1
ATOM 1983 O O . ILE A 1 248 ? -7.226 -5.174 3.649 1.00 95.38 248 ILE A O 1
ATOM 1987 N N . GLY A 1 249 ? -5.545 -4.088 2.637 1.00 96.00 249 GLY A N 1
ATOM 1988 C CA . GLY A 1 249 ? -6.281 -2.837 2.490 1.00 96.00 249 GLY A CA 1
ATOM 1989 C C . GLY A 1 249 ? -5.470 -1.719 1.845 1.00 96.00 249 GLY A C 1
ATOM 1990 O O . GLY A 1 249 ? -4.250 -1.824 1.683 1.00 96.00 249 GLY A O 1
ATOM 1991 N N . LYS A 1 250 ? -6.160 -0.634 1.482 1.00 97.69 250 LYS A N 1
ATOM 1992 C CA . LYS A 1 250 ? -5.552 0.570 0.905 1.00 97.69 250 LYS A CA 1
ATOM 1993 C C . LYS A 1 250 ? -5.067 1.494 2.013 1.00 97.69 250 LYS A C 1
ATOM 1995 O O . LYS A 1 250 ? -5.839 1.845 2.903 1.00 97.69 250 LYS A O 1
ATOM 2000 N N . VAL A 1 251 ? -3.821 1.942 1.939 1.00 97.56 251 VAL A N 1
ATOM 2001 C CA . VAL A 1 251 ? -3.328 3.059 2.749 1.00 97.56 251 VAL A CA 1
ATOM 2002 C C . VAL A 1 251 ? -4.000 4.326 2.227 1.00 97.56 251 VAL A C 1
ATOM 2004 O O . VAL A 1 251 ? -3.677 4.779 1.136 1.00 97.56 251 VAL A O 1
ATOM 2007 N N . GLN A 1 252 ? -4.957 4.872 2.980 1.00 95.50 252 GLN A N 1
ATOM 2008 C CA . GLN A 1 252 ? -5.681 6.086 2.577 1.00 95.50 252 GLN A CA 1
ATOM 2009 C C . GLN A 1 252 ? -5.046 7.344 3.152 1.00 95.50 252 GLN A C 1
ATOM 2011 O O . GLN A 1 252 ? -5.030 8.380 2.500 1.00 95.50 252 GLN A O 1
ATOM 2016 N N . LEU A 1 253 ? -4.534 7.267 4.380 1.00 96.69 253 LEU A N 1
ATOM 2017 C CA . LEU A 1 253 ? -4.025 8.428 5.096 1.00 96.69 253 LEU A CA 1
ATOM 2018 C C . LEU A 1 253 ? -2.752 8.063 5.844 1.00 96.69 253 LEU A C 1
ATOM 2020 O O . LEU A 1 253 ? -2.734 7.115 6.624 1.00 96.69 253 LEU A O 1
ATOM 2024 N N . ARG A 1 254 ? -1.719 8.881 5.682 1.00 97.00 254 ARG A N 1
ATOM 2025 C CA . ARG A 1 254 ? -0.659 9.015 6.677 1.00 97.00 254 ARG A CA 1
ATOM 2026 C C . ARG A 1 254 ? -1.012 10.188 7.582 1.00 97.00 254 ARG A C 1
ATOM 2028 O O . ARG A 1 254 ? -1.001 11.328 7.125 1.00 97.00 254 ARG A O 1
ATOM 2035 N N . TRP A 1 255 ? -1.345 9.911 8.841 1.00 95.88 255 TRP A N 1
ATOM 2036 C CA . TRP A 1 255 ? -1.828 10.930 9.785 1.00 95.88 255 TRP A CA 1
ATOM 2037 C C . TRP A 1 255 ? -0.736 11.446 10.726 1.00 95.88 255 TRP A C 1
ATOM 2039 O O . TRP A 1 255 ? -0.838 12.561 11.232 1.00 95.88 255 TRP A O 1
ATOM 2049 N N . TRP A 1 256 ? 0.315 10.652 10.949 1.00 95.00 256 TRP A N 1
ATOM 2050 C CA . TRP A 1 256 ? 1.488 11.052 11.722 1.00 95.00 256 TRP A CA 1
ATOM 2051 C C . TRP A 1 256 ? 2.751 10.961 10.855 1.00 95.00 256 TRP A C 1
ATOM 2053 O O . TRP A 1 256 ? 2.897 9.949 10.162 1.00 95.00 256 TRP A O 1
ATOM 2063 N N . PRO A 1 257 ? 3.659 11.957 10.916 1.00 95.19 257 PRO A N 1
ATOM 2064 C CA . PRO A 1 257 ? 3.565 13.181 11.724 1.00 95.19 257 PRO A CA 1
ATOM 2065 C C . PRO A 1 257 ? 2.532 14.180 11.171 1.00 95.19 257 PRO A C 1
ATOM 2067 O O . PRO A 1 257 ? 2.424 14.368 9.962 1.00 95.19 257 PRO A O 1
ATOM 2070 N N . ILE A 1 258 ? 1.779 14.832 12.070 1.00 93.19 258 ILE A N 1
ATOM 2071 C CA . ILE A 1 258 ? 0.643 15.714 11.721 1.00 93.19 258 ILE A CA 1
ATOM 2072 C C . ILE A 1 258 ? 1.017 16.819 10.714 1.00 93.19 258 ILE A C 1
ATOM 2074 O O . ILE A 1 258 ? 0.264 16.999 9.757 1.00 93.19 258 ILE A O 1
ATOM 2078 N N . PRO A 1 259 ? 2.160 17.533 10.845 1.00 95.62 259 PRO A N 1
ATOM 2079 C CA . PRO A 1 259 ? 2.500 18.634 9.937 1.00 95.62 259 PRO A CA 1
ATOM 2080 C C . PRO A 1 259 ? 2.652 18.225 8.474 1.00 95.62 259 PRO A C 1
ATOM 2082 O O . PRO A 1 259 ? 2.523 19.061 7.586 1.00 95.62 259 PRO A O 1
ATOM 2085 N N . THR A 1 260 ? 2.948 16.952 8.214 1.00 93.19 260 THR A N 1
ATOM 2086 C CA . THR A 1 260 ? 3.105 16.442 6.854 1.00 93.19 260 THR A CA 1
ATOM 2087 C C . THR A 1 260 ? 1.992 15.477 6.477 1.00 93.19 260 THR A C 1
ATOM 2089 O O . THR A 1 260 ? 2.144 14.809 5.464 1.00 93.19 260 THR A O 1
ATOM 2092 N N . ALA A 1 261 ? 0.901 15.364 7.243 1.00 94.94 261 ALA A N 1
ATOM 2093 C CA . ALA A 1 261 ? -0.164 14.397 6.980 1.00 94.94 261 ALA A CA 1
ATOM 2094 C C . ALA A 1 261 ? -0.653 14.447 5.518 1.00 94.94 261 ALA A C 1
ATOM 2096 O O . ALA A 1 261 ? -0.800 15.521 4.932 1.00 94.94 261 ALA A O 1
ATOM 2097 N N . ARG A 1 262 ? -0.873 13.276 4.908 1.00 95.25 262 ARG A N 1
ATOM 2098 C CA . ARG A 1 262 ? -1.144 13.156 3.467 1.00 95.25 262 ARG A CA 1
ATOM 2099 C C . ARG A 1 262 ? -2.155 12.059 3.154 1.00 95.25 262 ARG A C 1
ATOM 2101 O O . ARG A 1 262 ? -2.029 10.944 3.659 1.00 95.25 262 ARG A O 1
ATOM 2108 N N . LEU A 1 263 ? -3.109 12.386 2.282 1.00 95.44 263 LEU A N 1
ATOM 2109 C CA . LEU A 1 263 ? -4.071 11.454 1.690 1.00 95.44 263 LEU A CA 1
ATOM 2110 C C . LEU A 1 263 ? -3.500 10.814 0.408 1.00 95.44 263 LEU A C 1
ATOM 2112 O O . LEU A 1 263 ? -2.747 11.471 -0.320 1.00 95.44 263 LEU A O 1
ATOM 2116 N N . PHE A 1 264 ? -3.875 9.562 0.140 1.00 91.44 264 PHE A N 1
ATOM 2117 C CA . PHE A 1 264 ? -3.450 8.753 -1.008 1.00 91.44 264 PHE A CA 1
ATOM 2118 C C . PHE A 1 264 ? -4.629 8.125 -1.764 1.00 91.44 264 PHE A C 1
ATOM 2120 O O . PHE A 1 264 ? -5.655 7.784 -1.128 1.00 91.44 264 PHE A O 1
#

Foldseek 3Di:
DDDPPPDPVVVVVVVVVVVVVVVVVVVVVVVVPPPDDDDDDDDDDDDDDDDDDDDDDDDDDDDDDDDDDDDDDDDDDDDDPPDPDDPPDPPPVVVVVVVVVVVVVVVVVVVVVVCCCDVQAWDKDFDDDDLQPPVDHHGWIFIFGQNCVVPDPQDAQFWFWFQDPVHRVDIDTWGFHDDAFWKWWAAQQFIAINNHTDDLPVADPQQGDGDTDDIDGAHHQWTFTGHSSRNPDDGCSPRNIHGNVRTRGTGQWRPPPPVPIDGD

Mean predicted aligned error: 15.87 Å

Nearest PDB structures (foldseek):
  4n31-assembly1_A  TM=9.006E-01  e=8.865E-09  Streptococcus pyogenes
  3s04-assembly3_B-2  TM=8.274E-01  e=1.314E-09  Escherichia coli K-12
  1t7d-assembly2_A  TM=7.983E-01  e=7.928E-10  Escherichia coli
  4n31-assembly1_B  TM=8.120E-01  e=4.039E-09  Streptococcus pyogenes
  1b12-assembly3_C  TM=8.013E-01  e=4.780E-09  Escherichia coli BL21(DE3)

Radius of gyration: 35.09 Å; Cα contacts (8 Å, |Δi|>4): 351; chains: 1; bounding box: 104×67×77 Å

Sequence (264 aa):
MMPELTSPFTYVIALLVTVALLSYLKEEFWDSWTRKRPKDTAHRAPDWPAVPSPKTSQDSSAHNHDDSRLSSEQADPALIAVGPTPPLAPTLINRLIQECVAWLKTLASAAVYATLIVTFGFQVARVEGQSMAPTLIDQDRLIVNKLIYRLAEPRHSDIVMLYYPVDPDKSFVKRVIAEEGDTVRIDNGHVFVNEVPVRDEYVPLNFRSYENYGRQIVPAGYYFVMGDHRNNSSDSRHWGMVPKKYIIGKVQLRWWPIPTARLF

Secondary structure (DSSP, 8-state):
-------HHHHHHHHHHHHHHHHHHHHHHHHHH----PPP------------------------------------------PPPPPPPPPHHHHHHHHHHHHHHHHHHHHHHHHHIIIIIEEEEE--SSTTTTTS-TT-EEEEESSHHHHS---TT-EEEEE-SS-TT-EEEEEEEE-TT-EEEEETTEEEETTEEP--TTS-GGG-----EEEEEPPTTEEEEE-SSGGG--SHHHH-PEEGGGEEEEEEEEEESGGG-EE-